Protein AF-A0A5C8D5L1-F1 (afdb_monomer)

Nearest PDB structures (foldseek):
  7kpv-assembly1_D  TM=4.294E-01  e=1.523E-01  Saccharomyces cerevisiae S288C
  5u7v-assembly1_A  TM=6.172E-01  e=4.012E+00  Trifolium repens
  6gcn-assembly1_A  TM=3.047E-01  e=1.247E+00  Aquifex aeolicus VF5
  5ifw-assembly1_B-2  TM=3.115E-01  e=1.402E+00  Homo sapiens
  6gcn-assembly2_C  TM=3.019E-01  e=2.372E+00  Aquifex aeolicus VF5

Foldseek 3Di:
DDPPVDPLPLQAAEEEEAEPDPLVQLVVCLLQVPQPRYHYDYDDFPQAAAACVPVDPVSLVVSLVSNLVRVLVVLCVVLVVDCPSYQYEYEYEHANPHHPQVSVVVSVVSNVCSCVVDPSNVSHPYYYYWYVLLVLQLQLLLPDAPDVSVVCSVVSSVVSSVCSVVVPVSSQVCQLVSLVRVVVPDPDPDDDPTPVPCDDDDHHPVSVVVVCCCVPRVRVSND

Sequence (223 aa):
MNHNIQNLTKTKTTLICLSTGKYEKRYLEKILKNKNKINYHNTDSELNQLDYRHENKDMEIKAIKGICDTINGKLNDQLSFGNQNSDYLLVVITDCDKAPFSAFDNLKNAIKNIISNNGNFSDIKCYFIFSYRGFEDWMRFYYDNGNELIKNLKSIKNQVKKDINDENITIFNNHKKAVDNYYEMVKYSEPVSSYEEIEEIPYSDFPYFFEFLDNDYNTDILN

Solvent-accessible surface area (backbone atoms only — not comparable to full-atom values): 12872 Å² total; per-residue (Å²): 135,87,79,75,74,67,85,76,72,72,81,41,35,32,36,40,40,39,37,67,44,75,60,63,51,51,47,53,45,62,69,40,68,77,25,98,56,45,49,76,43,78,45,94,36,88,53,57,64,41,40,57,88,38,81,45,72,70,49,40,53,51,37,47,48,50,30,46,52,49,51,53,50,52,49,48,66,66,51,69,74,55,85,82,58,48,46,30,35,40,38,39,39,41,52,41,75,53,35,61,57,68,57,54,53,51,39,54,52,52,50,49,48,54,47,74,72,34,80,88,37,69,55,50,77,48,74,47,80,45,40,51,52,27,52,63,40,50,59,46,32,68,81,39,74,71,77,62,46,72,76,44,48,71,60,50,55,53,50,50,55,48,37,58,73,69,62,41,61,68,57,69,73,38,44,41,60,20,46,52,50,44,56,76,72,38,91,62,93,62,82,73,95,47,72,81,73,63,82,68,84,62,56,51,68,61,62,60,51,50,50,50,40,32,73,78,56,65,47,55,70,73,106

pLDDT: mean 77.26, std 12.73, range [27.25, 91.25]

Organism: NCBI:txid29522

Mean predicted aligned error: 8.58 Å

Structure (mmCIF, N/CA/C/O backbone):
data_AF-A0A5C8D5L1-F1
#
_entry.id   AF-A0A5C8D5L1-F1
#
loop_
_atom_site.group_PDB
_atom_site.id
_atom_site.type_symbol
_atom_site.label_atom_id
_atom_site.label_alt_id
_atom_site.label_comp_id
_atom_site.label_asym_id
_atom_site.label_entity_id
_atom_site.label_seq_id
_atom_site.pdbx_PDB_ins_code
_atom_site.Cartn_x
_atom_site.Cartn_y
_atom_site.Cartn_z
_atom_site.occupancy
_atom_site.B_iso_or_equiv
_atom_site.auth_seq_id
_atom_site.auth_comp_id
_atom_site.auth_asym_id
_atom_site.auth_atom_id
_atom_site.pdbx_PDB_model_num
ATOM 1 N N . MET A 1 1 ? -33.318 -9.521 34.998 1.00 30.31 1 MET A N 1
ATOM 2 C CA . MET A 1 1 ? -33.217 -8.685 33.784 1.00 30.31 1 MET A CA 1
ATOM 3 C C . MET A 1 1 ? -32.170 -9.321 32.888 1.00 30.31 1 MET A C 1
ATOM 5 O O . MET A 1 1 ? -31.000 -9.298 33.239 1.00 30.31 1 MET A O 1
ATOM 9 N N . ASN A 1 2 ? -32.597 -9.979 31.808 1.00 27.25 2 ASN A N 1
ATOM 10 C CA . ASN A 1 2 ? -31.691 -10.554 30.813 1.00 27.25 2 ASN A CA 1
ATOM 11 C C . ASN A 1 2 ? -31.242 -9.437 29.874 1.00 27.25 2 ASN A C 1
ATOM 13 O O . ASN A 1 2 ? -31.978 -9.063 28.961 1.00 27.25 2 ASN A O 1
ATOM 17 N N . HIS A 1 3 ? -30.042 -8.908 30.090 1.00 27.61 3 HIS A N 1
ATOM 18 C CA . HIS A 1 3 ? -29.349 -8.175 29.043 1.00 27.61 3 HIS A CA 1
ATOM 19 C C . HIS A 1 3 ? -28.735 -9.201 28.092 1.00 27.61 3 HIS A C 1
ATOM 21 O O . HIS A 1 3 ? -27.585 -9.599 28.246 1.00 27.61 3 HIS A O 1
ATOM 27 N N . ASN A 1 4 ? -29.525 -9.640 27.108 1.00 30.05 4 ASN A N 1
ATOM 28 C CA . ASN A 1 4 ? -28.958 -10.105 25.848 1.00 30.05 4 ASN A CA 1
ATOM 29 C C . ASN A 1 4 ? -28.260 -8.887 25.239 1.00 30.05 4 ASN A C 1
ATOM 31 O O . ASN A 1 4 ? -28.897 -8.064 24.582 1.00 30.05 4 ASN A O 1
ATOM 35 N N . ILE A 1 5 ? -26.970 -8.734 25.543 1.00 35.41 5 ILE A N 1
ATOM 36 C CA . ILE A 1 5 ? -26.089 -7.841 24.801 1.00 35.41 5 ILE A CA 1
ATOM 37 C C . ILE A 1 5 ? -26.141 -8.375 23.378 1.00 35.41 5 ILE A C 1
ATOM 39 O O . ILE A 1 5 ? -25.676 -9.477 23.092 1.00 35.41 5 ILE A O 1
ATOM 43 N N . GLN A 1 6 ? -26.847 -7.629 22.533 1.00 34.38 6 GLN A N 1
ATOM 44 C CA . GLN A 1 6 ? -26.944 -7.879 21.111 1.00 34.38 6 GLN A CA 1
ATOM 45 C C . GLN A 1 6 ? -25.542 -8.187 20.593 1.00 34.38 6 GLN A C 1
ATOM 47 O O . GLN A 1 6 ? -24.604 -7.438 20.866 1.00 34.38 6 GLN A O 1
ATOM 52 N N . ASN A 1 7 ? -25.420 -9.276 19.834 1.00 37.62 7 ASN A N 1
ATOM 53 C CA . ASN A 1 7 ? -24.402 -9.376 18.803 1.00 37.62 7 ASN A CA 1
ATOM 54 C C . ASN A 1 7 ? -24.469 -8.071 18.000 1.00 37.62 7 ASN A C 1
ATOM 56 O O . ASN A 1 7 ? -25.321 -7.926 17.125 1.00 37.62 7 ASN A O 1
ATOM 60 N N . LEU A 1 8 ? -23.621 -7.100 18.342 1.00 41.84 8 LEU A N 1
ATOM 61 C CA . LEU A 1 8 ? -23.323 -5.958 17.497 1.00 41.84 8 LEU A CA 1
ATOM 62 C C . LEU A 1 8 ? -22.579 -6.549 16.306 1.00 41.84 8 LEU A C 1
ATOM 64 O O . LEU A 1 8 ? -21.358 -6.669 16.299 1.00 41.84 8 LEU A O 1
ATOM 68 N N . THR A 1 9 ? -23.352 -7.022 15.333 1.00 45.28 9 THR A N 1
ATOM 69 C CA . THR A 1 9 ? -22.889 -7.312 13.984 1.00 45.28 9 THR A CA 1
ATOM 70 C C . THR A 1 9 ? -22.071 -6.109 13.537 1.00 45.28 9 THR A C 1
ATOM 72 O O . THR A 1 9 ? -22.618 -5.015 13.403 1.00 45.28 9 THR A O 1
ATOM 75 N N . LYS A 1 10 ? -20.757 -6.273 13.389 1.00 52.56 10 LYS A N 1
ATOM 76 C CA . LYS A 1 10 ? -19.886 -5.222 12.864 1.00 52.56 10 LYS A CA 1
ATOM 77 C C . LYS A 1 10 ? -20.355 -4.892 11.449 1.00 52.56 10 LYS A C 1
ATOM 79 O O . LYS A 1 10 ? -20.443 -5.787 10.617 1.00 52.56 10 LYS A O 1
ATOM 84 N N . THR A 1 11 ? -20.731 -3.640 11.193 1.00 61.75 11 THR A N 1
ATOM 85 C CA . THR A 1 11 ? -21.344 -3.237 9.910 1.00 61.75 11 THR A CA 1
ATOM 86 C C . THR A 1 11 ? -20.454 -2.346 9.046 1.00 61.75 11 THR A C 1
ATOM 88 O O . THR A 1 11 ? -20.858 -2.008 7.937 1.00 61.75 11 THR A O 1
ATOM 91 N N . LYS A 1 12 ? -19.281 -1.914 9.526 1.00 77.06 12 LYS A N 1
ATOM 92 C CA . LYS A 1 12 ? -18.391 -1.011 8.779 1.00 77.06 12 LYS A CA 1
ATOM 93 C C . LYS A 1 12 ? -16.930 -1.452 8.886 1.00 77.06 12 LYS A C 1
ATOM 95 O O . LYS A 1 12 ? -16.498 -1.901 9.943 1.00 77.06 12 LYS A O 1
ATOM 100 N N . THR A 1 13 ? -16.187 -1.278 7.798 1.00 82.62 13 THR A N 1
ATOM 101 C CA . THR A 1 13 ? -14.731 -1.459 7.752 1.00 82.62 13 THR A CA 1
ATOM 102 C C . THR A 1 13 ? -14.100 -0.107 7.478 1.00 82.62 13 THR A C 1
ATOM 104 O O . THR A 1 13 ? -14.512 0.588 6.549 1.00 82.62 13 THR A O 1
ATOM 107 N N . THR A 1 14 ? -13.111 0.282 8.277 1.00 86.25 14 THR A N 1
ATOM 108 C CA . THR A 1 14 ? -12.369 1.531 8.106 1.00 86.25 14 THR A CA 1
ATOM 109 C C . THR A 1 14 ? -10.936 1.203 7.740 1.00 86.25 14 THR A C 1
ATOM 111 O O . THR A 1 14 ? -10.245 0.509 8.482 1.00 86.25 14 THR A O 1
ATOM 114 N N . LEU A 1 15 ? -10.478 1.713 6.602 1.00 88.12 15 LEU A N 1
ATOM 115 C CA . LEU A 1 15 ? -9.085 1.610 6.205 1.00 88.12 15 LEU A CA 1
ATOM 116 C C . LEU A 1 15 ? -8.345 2.875 6.623 1.00 88.12 15 LEU A C 1
ATOM 118 O O . LEU A 1 15 ? -8.654 3.959 6.136 1.00 88.12 15 LEU A O 1
ATOM 122 N N . ILE A 1 16 ? -7.367 2.724 7.507 1.00 88.44 16 ILE A N 1
ATOM 123 C CA . ILE A 1 16 ? -6.438 3.771 7.914 1.00 88.44 16 ILE A CA 1
ATOM 124 C C . ILE A 1 16 ? -5.233 3.704 6.981 1.00 88.44 16 ILE A C 1
ATOM 126 O O . ILE A 1 16 ? -4.479 2.734 7.012 1.00 88.44 16 ILE A O 1
ATOM 130 N N . CYS A 1 17 ? -5.030 4.740 6.171 1.00 88.50 17 CYS A N 1
ATOM 131 C CA . CYS A 1 17 ? -3.826 4.877 5.355 1.00 88.50 17 CYS A CA 1
ATOM 132 C C . CYS A 1 17 ? -2.845 5.861 6.009 1.00 88.50 17 CYS A C 1
ATOM 134 O O . CYS A 1 17 ? -3.190 7.021 6.267 1.00 88.50 17 CYS A O 1
ATOM 136 N N . LEU A 1 18 ? -1.615 5.402 6.244 1.00 89.06 18 LEU A N 1
ATOM 137 C CA . LEU A 1 18 ? -0.463 6.193 6.675 1.00 89.06 18 LEU A CA 1
ATOM 138 C C . LEU A 1 18 ? 0.584 6.172 5.564 1.00 89.06 18 LEU A C 1
ATOM 140 O O . LEU A 1 18 ? 1.117 5.123 5.215 1.00 89.06 18 LEU A O 1
ATOM 144 N N . SER A 1 19 ? 0.868 7.328 4.974 1.00 83.62 19 SER A N 1
ATOM 145 C CA . SER A 1 19 ? 1.815 7.429 3.866 1.00 83.62 19 SER A CA 1
ATOM 146 C C . SER A 1 19 ? 2.448 8.812 3.787 1.00 83.62 19 SER A C 1
ATOM 148 O O . SER A 1 19 ? 1.778 9.810 4.052 1.00 83.62 19 SER A O 1
ATOM 150 N N . THR A 1 20 ? 3.710 8.880 3.352 1.00 73.69 20 THR A N 1
ATOM 151 C CA . THR A 1 20 ? 4.342 10.139 2.906 1.00 73.69 20 THR A CA 1
ATOM 152 C C . THR A 1 20 ? 4.144 10.433 1.418 1.00 73.69 20 THR A C 1
ATOM 154 O O . THR A 1 20 ? 4.571 11.477 0.919 1.00 73.69 20 THR A O 1
ATOM 157 N N . GLY A 1 21 ? 3.490 9.525 0.700 1.00 77.19 21 GLY A N 1
ATOM 158 C CA . GLY A 1 21 ? 3.485 9.445 -0.750 1.00 77.19 21 GLY A CA 1
ATOM 159 C C . GLY A 1 21 ? 2.224 10.073 -1.287 1.00 77.19 21 GLY A C 1
ATOM 160 O O . GLY A 1 21 ? 1.122 9.560 -1.098 1.00 77.19 21 GLY A O 1
ATOM 161 N N . LYS A 1 22 ? 2.355 11.229 -1.943 1.00 78.50 22 LYS A N 1
ATOM 162 C CA . LYS A 1 22 ? 1.187 11.963 -2.452 1.00 78.50 22 LYS A CA 1
ATOM 163 C C . LYS A 1 22 ? 0.452 11.189 -3.548 1.00 78.50 22 LYS A C 1
ATOM 165 O O . LYS A 1 22 ? -0.762 11.329 -3.662 1.00 78.50 22 LYS A O 1
ATOM 170 N N . TYR A 1 23 ? 1.169 10.400 -4.346 1.00 80.19 23 TYR A N 1
ATOM 171 C CA . TYR A 1 23 ? 0.612 9.695 -5.500 1.00 80.19 23 TYR A CA 1
ATOM 172 C C . TYR A 1 23 ? -0.063 8.391 -5.081 1.00 80.19 23 TYR A C 1
ATOM 174 O O . TYR A 1 23 ? -1.216 8.161 -5.425 1.00 80.19 23 TYR A O 1
ATOM 182 N N . GLU A 1 24 ? 0.624 7.595 -4.271 1.00 83.12 24 GLU A N 1
ATOM 183 C CA . GLU A 1 24 ? 0.186 6.311 -3.724 1.00 83.12 24 GLU A CA 1
ATOM 184 C C . GLU A 1 24 ? -1.112 6.490 -2.930 1.00 83.12 24 GLU A C 1
ATOM 186 O O . GLU A 1 24 ? -2.096 5.778 -3.129 1.00 83.12 24 GLU A O 1
ATOM 191 N N . LYS A 1 25 ? -1.138 7.533 -2.094 1.00 81.88 25 LYS A N 1
ATOM 192 C CA . LYS A 1 25 ? -2.292 7.947 -1.295 1.00 81.88 25 LYS A CA 1
ATOM 193 C C . LYS A 1 25 ? -3.492 8.338 -2.159 1.00 81.88 25 LYS A C 1
ATOM 195 O O . LYS A 1 25 ? -4.606 7.911 -1.869 1.00 81.88 25 LYS A O 1
ATOM 200 N N . ARG A 1 26 ? -3.280 9.153 -3.201 1.00 83.31 26 ARG A N 1
ATOM 201 C CA . ARG A 1 26 ? -4.339 9.573 -4.141 1.00 83.31 26 ARG A CA 1
ATOM 202 C C . ARG A 1 26 ? -4.886 8.395 -4.930 1.00 83.31 26 ARG A C 1
ATOM 204 O O . ARG A 1 26 ? -6.095 8.283 -5.103 1.00 83.31 26 ARG A O 1
ATOM 211 N N . TYR A 1 27 ? -3.994 7.526 -5.383 1.00 85.50 27 TYR A N 1
ATOM 212 C CA . TYR A 1 27 ? -4.349 6.322 -6.108 1.00 85.50 27 TYR A CA 1
ATOM 213 C C . TYR A 1 27 ? -5.230 5.392 -5.252 1.00 85.50 27 TYR A C 1
ATOM 215 O O . TYR A 1 27 ? -6.335 5.053 -5.680 1.00 85.50 27 TYR A O 1
ATOM 223 N N . LEU A 1 28 ? -4.800 5.048 -4.027 1.00 86.62 28 LEU A N 1
ATOM 224 C CA . LEU A 1 28 ? -5.594 4.204 -3.125 1.00 86.62 28 LEU A CA 1
ATOM 225 C C . LEU A 1 28 ? -6.926 4.856 -2.772 1.00 86.62 28 LEU A C 1
ATOM 227 O O . LEU A 1 28 ? -7.959 4.191 -2.810 1.00 86.62 28 LEU A O 1
ATOM 231 N N . GLU A 1 29 ? -6.918 6.161 -2.484 1.00 85.19 29 GLU A N 1
ATOM 232 C CA . GLU A 1 29 ? -8.151 6.897 -2.225 1.00 85.19 29 GLU A CA 1
ATOM 233 C C . GLU A 1 29 ? -9.124 6.744 -3.394 1.00 85.19 29 GLU A C 1
ATOM 235 O O . GLU A 1 29 ? -10.283 6.428 -3.174 1.00 85.19 29 GLU A O 1
ATOM 240 N N . LYS A 1 30 ? -8.684 6.915 -4.643 1.00 83.12 30 LYS A N 1
ATOM 241 C CA . LYS A 1 30 ? -9.582 6.845 -5.804 1.00 83.12 30 LYS A CA 1
ATOM 242 C C . LYS A 1 30 ? -10.172 5.460 -6.043 1.00 83.12 30 LYS A C 1
ATOM 244 O O . LYS A 1 30 ? -11.361 5.368 -6.345 1.00 83.12 30 LYS A O 1
ATOM 249 N N . ILE A 1 31 ? -9.375 4.409 -5.880 1.00 84.56 31 ILE A N 1
ATOM 250 C CA . ILE A 1 31 ? -9.839 3.024 -6.039 1.00 84.56 31 ILE A CA 1
ATOM 251 C C . ILE A 1 31 ? -10.853 2.658 -4.954 1.00 84.56 31 ILE A C 1
ATOM 253 O O . ILE A 1 31 ? -11.860 2.016 -5.247 1.00 84.56 31 ILE A O 1
ATOM 257 N N . LEU A 1 32 ? -10.619 3.105 -3.716 1.00 83.50 32 LEU A N 1
ATOM 258 C CA . LEU A 1 32 ? -11.411 2.702 -2.553 1.00 83.50 32 LEU A CA 1
ATOM 259 C C . LEU A 1 32 ? -12.616 3.614 -2.279 1.00 83.50 32 LEU A C 1
ATOM 261 O O . LEU A 1 32 ? -13.658 3.134 -1.845 1.00 83.50 32 LEU A O 1
ATOM 265 N N . LYS A 1 33 ? -12.529 4.919 -2.563 1.00 70.62 33 LYS A N 1
ATOM 266 C CA . LYS A 1 33 ? -13.560 5.928 -2.228 1.00 70.62 33 LYS A CA 1
ATOM 267 C C . LYS A 1 33 ? -14.898 5.710 -2.930 1.00 70.62 33 LYS A C 1
ATOM 269 O O . LYS A 1 33 ? -15.922 6.154 -2.424 1.00 70.62 33 LYS A O 1
ATOM 274 N N . ASN A 1 34 ? -14.901 5.008 -4.061 1.00 60.69 34 ASN A N 1
ATOM 275 C CA . ASN A 1 34 ? -16.124 4.662 -4.788 1.00 60.69 34 ASN A CA 1
ATOM 276 C C . ASN A 1 34 ? -16.700 3.294 -4.383 1.00 60.69 34 ASN A C 1
ATOM 278 O O . ASN A 1 34 ? -17.700 2.857 -4.953 1.00 60.69 34 ASN A O 1
ATOM 282 N N . LYS A 1 35 ? -16.089 2.599 -3.413 1.00 70.00 35 LYS A N 1
ATOM 283 C CA . LYS A 1 35 ? -16.558 1.302 -2.923 1.00 70.00 35 LYS A CA 1
ATOM 284 C C . LYS A 1 35 ? -17.306 1.505 -1.609 1.00 70.00 35 LYS A C 1
ATOM 286 O O . LYS A 1 35 ? -16.711 1.741 -0.564 1.00 70.00 35 LYS A O 1
ATOM 291 N N . ASN A 1 36 ? -18.632 1.366 -1.652 1.00 61.47 36 ASN A N 1
ATOM 292 C CA . ASN A 1 36 ? -19.558 1.660 -0.543 1.00 61.47 36 ASN A CA 1
ATOM 293 C C . ASN A 1 36 ? -19.329 0.861 0.762 1.00 61.47 36 ASN A C 1
ATOM 295 O O . ASN A 1 36 ? -20.068 1.053 1.726 1.00 61.47 36 ASN A O 1
ATOM 299 N N . LYS A 1 37 ? -18.358 -0.057 0.798 1.00 75.44 37 LYS A N 1
ATOM 300 C CA . LYS A 1 37 ? -18.144 -1.015 1.891 1.00 75.44 37 LYS A CA 1
ATOM 301 C C . LYS A 1 37 ? -16.924 -0.697 2.763 1.00 75.44 37 LYS A C 1
ATOM 303 O O . LYS A 1 37 ? -16.850 -1.207 3.877 1.00 75.44 37 LYS A O 1
ATOM 308 N N . ILE A 1 38 ? -16.016 0.176 2.310 1.00 78.69 38 ILE A N 1
ATOM 309 C CA . ILE A 1 38 ? -14.832 0.583 3.080 1.00 78.69 38 ILE A CA 1
ATOM 310 C C . ILE A 1 38 ? -14.829 2.096 3.272 1.00 78.69 38 ILE A C 1
ATOM 312 O O . ILE A 1 38 ? -14.803 2.870 2.319 1.00 78.69 38 ILE A O 1
ATOM 316 N N . ASN A 1 39 ? -14.804 2.526 4.531 1.00 80.25 39 ASN A N 1
ATOM 317 C CA . ASN A 1 39 ? -14.548 3.911 4.885 1.00 80.25 39 ASN A CA 1
ATOM 318 C C . ASN A 1 39 ? -13.041 4.180 4.802 1.00 80.25 39 ASN A C 1
ATOM 320 O O . ASN A 1 39 ? -12.275 3.734 5.656 1.00 80.25 39 ASN A O 1
ATOM 324 N N . TYR A 1 40 ? -12.601 4.886 3.765 1.00 77.25 40 TYR A N 1
ATOM 325 C CA . TYR A 1 40 ? -11.194 5.237 3.598 1.00 77.25 40 TYR A CA 1
ATOM 326 C C . TYR A 1 40 ? -10.852 6.466 4.443 1.00 77.25 40 TYR A C 1
ATOM 328 O O . TYR A 1 40 ? -11.252 7.589 4.126 1.00 77.25 40 TYR A O 1
ATOM 336 N N . HIS A 1 41 ? -10.104 6.255 5.522 1.00 77.19 41 HIS A N 1
ATOM 337 C CA . HIS A 1 41 ? -9.608 7.314 6.379 1.00 77.19 41 HIS A CA 1
ATOM 338 C C . HIS A 1 41 ? -8.132 7.574 6.100 1.00 77.19 41 HIS A C 1
ATOM 340 O O . HIS A 1 41 ? -7.247 6.748 6.327 1.00 77.19 41 HIS A O 1
ATOM 346 N N . ASN A 1 42 ? -7.880 8.773 5.599 1.00 70.00 42 ASN A N 1
ATOM 347 C CA . ASN A 1 42 ? -6.571 9.165 5.146 1.00 70.00 42 ASN A CA 1
ATOM 348 C C . ASN A 1 42 ? -5.918 10.103 6.151 1.00 70.00 42 ASN A C 1
ATOM 350 O O . ASN A 1 42 ? -6.377 11.231 6.338 1.00 70.00 42 ASN A O 1
ATOM 354 N N . THR A 1 43 ? -4.831 9.656 6.763 1.00 65.31 43 THR A N 1
ATOM 355 C CA . THR A 1 43 ? -4.103 10.460 7.739 1.00 65.31 43 THR A CA 1
ATOM 356 C C . THR A 1 43 ? -2.852 11.025 7.110 1.00 65.31 43 THR A C 1
ATOM 358 O O . THR A 1 43 ? -1.970 10.282 6.688 1.00 65.31 43 THR A O 1
ATOM 361 N N . ASP A 1 44 ? -2.747 12.352 7.082 1.00 62.66 44 ASP A N 1
ATOM 362 C CA . ASP A 1 44 ? -1.466 12.988 6.798 1.00 62.66 44 ASP A CA 1
ATOM 363 C C . ASP A 1 44 ? -0.464 12.574 7.885 1.00 62.66 44 ASP A C 1
ATOM 365 O O . ASP A 1 44 ? -0.648 12.836 9.083 1.00 62.66 44 ASP A O 1
ATOM 369 N N . SER A 1 45 ? 0.581 11.869 7.455 1.00 62.66 45 SER A N 1
ATOM 370 C CA . SER A 1 45 ? 1.659 11.383 8.307 1.00 62.66 45 SER A CA 1
ATOM 371 C C . SER A 1 45 ? 3.000 11.636 7.632 1.00 62.66 45 SER A C 1
ATOM 373 O O . SER A 1 45 ? 3.277 11.081 6.570 1.00 62.66 45 SER A O 1
ATOM 375 N N . GLU A 1 46 ? 3.852 12.434 8.268 1.00 66.00 46 GLU A N 1
ATOM 376 C CA . GLU A 1 46 ? 5.269 12.525 7.920 1.00 66.00 46 GLU A CA 1
ATOM 377 C C . GLU A 1 46 ? 5.992 11.307 8.516 1.00 66.00 46 GLU A C 1
ATOM 379 O O . GLU A 1 46 ? 6.500 11.334 9.635 1.00 66.00 46 GLU A O 1
ATOM 384 N N . LEU A 1 47 ? 5.954 10.180 7.803 1.00 73.88 47 LEU A N 1
ATOM 385 C CA . LEU A 1 47 ? 6.786 9.017 8.117 1.00 73.88 47 LEU A CA 1
ATOM 386 C C . LEU A 1 47 ? 8.229 9.300 7.681 1.00 73.88 47 LEU A C 1
ATOM 388 O O . LEU A 1 47 ? 8.466 9.825 6.594 1.00 73.88 47 LEU A O 1
ATOM 392 N N . ASN A 1 48 ? 9.211 8.925 8.498 1.00 64.69 48 ASN A N 1
ATOM 393 C CA . ASN A 1 48 ? 10.603 9.013 8.059 1.00 64.69 48 ASN A CA 1
ATOM 394 C C . ASN A 1 48 ? 10.839 8.107 6.842 1.00 64.69 48 ASN A C 1
ATOM 396 O O . ASN A 1 48 ? 10.255 7.031 6.734 1.00 64.69 48 ASN A O 1
ATOM 400 N N . GLN A 1 49 ? 11.722 8.537 5.942 1.00 69.31 49 GLN A N 1
ATOM 401 C CA . GLN A 1 49 ? 12.17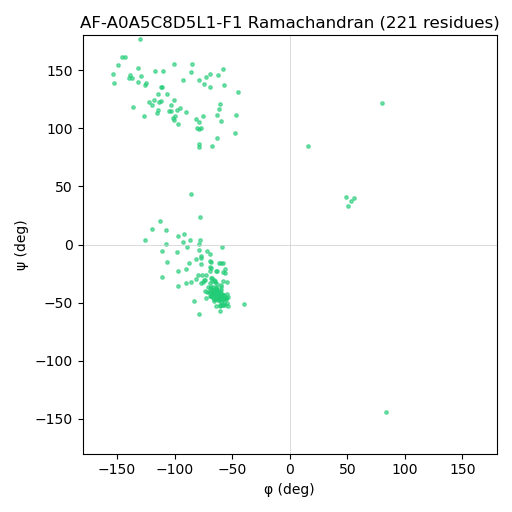2 7.706 4.828 1.00 69.31 49 GLN A CA 1
ATOM 402 C C . GLN A 1 49 ? 13.222 6.697 5.309 1.00 69.31 49 GLN A C 1
ATOM 404 O O . GLN A 1 49 ? 14.106 7.030 6.110 1.00 69.31 49 GLN A O 1
ATOM 409 N N . LEU A 1 50 ? 13.158 5.480 4.778 1.00 66.00 50 LEU A N 1
ATOM 410 C CA . LEU A 1 50 ? 14.231 4.498 4.873 1.00 66.00 50 LEU A CA 1
ATOM 411 C C . LEU A 1 50 ? 15.050 4.571 3.585 1.00 66.00 50 LEU A C 1
ATOM 413 O O . LEU A 1 50 ? 14.631 4.089 2.540 1.00 66.00 50 LEU A O 1
ATOM 417 N N . ASP A 1 51 ? 16.226 5.186 3.627 1.00 65.75 51 ASP A N 1
ATOM 418 C CA . ASP A 1 51 ? 17.085 5.260 2.452 1.00 65.75 51 ASP A CA 1
ATOM 419 C C . ASP A 1 51 ? 18.528 4.841 2.729 1.00 65.75 51 ASP A C 1
ATOM 421 O O . ASP A 1 51 ? 18.914 4.518 3.851 1.00 65.75 51 ASP A O 1
ATOM 425 N N . TYR A 1 52 ? 19.326 4.835 1.662 1.00 51.44 52 TYR A N 1
ATOM 426 C CA . TYR A 1 52 ? 20.730 4.443 1.689 1.00 51.44 52 TYR A CA 1
ATOM 427 C C . TYR A 1 52 ? 21.581 5.270 2.653 1.00 51.44 52 TYR A C 1
ATOM 429 O O . TYR A 1 52 ? 22.671 4.826 2.968 1.00 51.44 52 TYR A O 1
ATOM 437 N N . ARG A 1 53 ? 21.132 6.438 3.145 1.00 53.47 53 ARG A N 1
ATOM 438 C CA . ARG A 1 53 ? 21.894 7.219 4.136 1.00 53.47 53 ARG A CA 1
ATOM 439 C C . ARG A 1 53 ? 21.933 6.528 5.500 1.00 53.47 53 ARG A C 1
ATOM 441 O O . ARG A 1 53 ? 22.704 6.941 6.360 1.00 53.47 53 ARG A O 1
ATOM 448 N N . HIS A 1 54 ? 21.167 5.452 5.680 1.00 63.69 54 HIS A N 1
ATOM 449 C CA . HIS A 1 54 ? 21.227 4.557 6.832 1.00 63.69 54 HIS A CA 1
ATOM 450 C C . HIS A 1 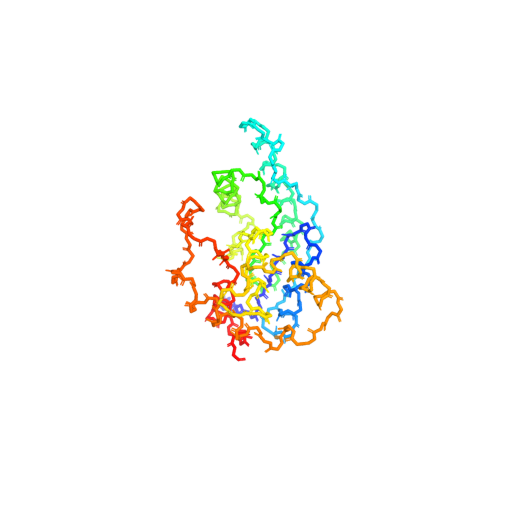54 ? 22.295 3.463 6.655 1.00 63.69 54 HIS A C 1
ATOM 452 O O . HIS A 1 54 ? 22.051 2.300 6.957 1.00 63.69 54 HIS A O 1
ATOM 458 N N . GLU A 1 55 ? 23.485 3.825 6.156 1.00 57.75 55 GLU A N 1
ATOM 459 C CA . GLU A 1 55 ? 24.585 2.895 5.813 1.00 57.75 55 GLU A CA 1
ATOM 460 C C . GLU A 1 55 ? 25.092 2.068 7.012 1.00 57.75 55 GLU A C 1
ATOM 462 O O . GLU A 1 55 ? 25.778 1.061 6.835 1.00 57.75 55 GLU A O 1
ATOM 467 N N . ASN A 1 56 ? 24.750 2.476 8.240 1.00 71.00 56 ASN A N 1
ATOM 468 C CA . ASN A 1 56 ? 25.002 1.722 9.462 1.00 71.00 56 ASN A CA 1
ATOM 469 C C . ASN A 1 56 ? 23.681 1.325 10.153 1.00 71.00 56 ASN A C 1
ATOM 471 O O . ASN A 1 56 ? 22.686 2.055 10.143 1.00 71.00 56 ASN A O 1
ATOM 475 N N . LYS A 1 57 ? 23.725 0.178 10.837 1.00 77.62 57 LYS A N 1
ATOM 476 C CA . LYS A 1 57 ? 22.600 -0.432 11.558 1.00 77.62 57 LYS A CA 1
ATOM 477 C C . LYS A 1 57 ? 21.935 0.495 12.591 1.00 77.62 57 LYS A C 1
ATOM 479 O O . LYS A 1 57 ? 20.733 0.403 12.809 1.00 77.62 57 LYS A O 1
ATOM 484 N N . ASP A 1 58 ? 22.677 1.401 13.225 1.00 80.25 58 ASP A N 1
ATOM 485 C CA . ASP A 1 58 ? 22.125 2.330 14.221 1.00 80.25 58 ASP A CA 1
ATOM 486 C C . ASP A 1 58 ? 21.227 3.396 13.587 1.00 80.25 58 ASP A C 1
ATOM 488 O O . ASP A 1 58 ? 20.231 3.806 14.189 1.00 80.25 58 ASP A O 1
ATOM 492 N N . MET A 1 59 ? 21.571 3.872 12.387 1.00 79.44 59 MET A N 1
ATOM 493 C CA . MET A 1 59 ? 20.742 4.831 11.651 1.00 79.44 59 MET A CA 1
ATOM 494 C C . MET A 1 59 ? 19.455 4.173 11.157 1.00 79.44 59 MET A C 1
ATOM 496 O O . MET A 1 59 ? 18.382 4.750 11.330 1.00 79.44 59 MET A O 1
ATOM 500 N N . GLU A 1 60 ? 19.548 2.935 10.665 1.00 83.56 60 GLU A N 1
ATOM 501 C CA . GLU A 1 60 ? 18.387 2.112 10.312 1.00 83.56 60 GLU A CA 1
ATOM 502 C C . GLU A 1 60 ? 17.445 1.952 11.515 1.00 83.56 60 GLU A C 1
ATOM 504 O O . GLU A 1 60 ? 16.263 2.289 11.429 1.00 83.56 60 GLU A O 1
ATOM 509 N N . ILE A 1 61 ? 17.977 1.536 12.672 1.00 84.75 61 ILE A N 1
ATOM 510 C CA . ILE A 1 61 ? 17.202 1.380 13.912 1.00 84.75 61 ILE A CA 1
ATOM 511 C C . ILE A 1 61 ? 16.512 2.693 14.300 1.00 84.75 61 ILE A C 1
ATOM 513 O O . ILE A 1 61 ? 15.338 2.687 14.674 1.00 84.75 61 ILE A O 1
ATOM 517 N N . LYS A 1 62 ? 17.209 3.833 14.208 1.00 85.88 62 LYS A N 1
ATOM 518 C CA . LYS A 1 62 ? 16.627 5.152 14.512 1.00 85.88 62 LYS A CA 1
ATOM 519 C C . LYS A 1 62 ? 15.516 5.530 13.536 1.00 85.88 62 LYS A C 1
ATOM 521 O O . LYS A 1 62 ? 14.489 6.048 13.974 1.00 85.88 62 LYS A O 1
ATOM 526 N N . ALA A 1 63 ? 15.704 5.276 12.245 1.00 85.31 63 ALA A N 1
ATOM 527 C CA . ALA A 1 63 ? 14.711 5.576 11.224 1.00 85.31 63 ALA A CA 1
ATOM 528 C C . ALA A 1 63 ? 13.452 4.718 11.403 1.00 85.31 63 ALA A C 1
ATOM 530 O O . ALA A 1 63 ? 12.353 5.273 11.478 1.00 85.31 63 ALA A O 1
ATOM 531 N N . ILE A 1 64 ? 13.614 3.401 11.582 1.00 88.94 64 ILE A N 1
ATOM 532 C CA . ILE A 1 64 ? 12.518 2.465 11.880 1.00 88.94 64 ILE A CA 1
ATOM 533 C C . ILE A 1 64 ? 11.785 2.895 13.148 1.00 88.94 64 ILE A C 1
ATOM 535 O O . ILE A 1 64 ? 10.557 2.979 13.142 1.00 88.94 64 ILE A O 1
ATOM 539 N N . LYS A 1 65 ? 12.520 3.228 14.217 1.00 89.06 65 LYS A N 1
ATOM 540 C CA . LYS A 1 65 ? 11.922 3.721 15.460 1.00 89.06 65 LYS A CA 1
ATOM 541 C C . LYS A 1 65 ? 11.093 4.984 15.223 1.00 89.06 65 LYS A C 1
ATOM 543 O O . LYS A 1 65 ? 9.963 5.045 15.682 1.00 89.06 65 LYS A O 1
ATOM 548 N N . GLY A 1 66 ? 11.605 5.957 14.474 1.00 88.06 66 GLY A N 1
ATOM 549 C CA . GLY A 1 66 ? 10.853 7.177 14.178 1.00 88.06 66 GLY A CA 1
ATOM 550 C C . GLY A 1 66 ? 9.578 6.925 13.360 1.00 88.06 66 GLY A C 1
ATOM 551 O O . GLY A 1 66 ? 8.548 7.525 13.648 1.00 88.06 66 GLY A O 1
ATOM 552 N N . ILE A 1 67 ? 9.606 6.001 12.390 1.00 88.38 67 ILE A N 1
ATOM 553 C CA . ILE A 1 67 ? 8.396 5.569 11.661 1.00 88.38 67 ILE A CA 1
ATOM 554 C C . ILE A 1 67 ? 7.387 4.948 12.632 1.00 88.38 67 ILE A C 1
ATOM 556 O O . ILE A 1 67 ? 6.210 5.303 12.625 1.00 88.38 67 ILE A O 1
ATOM 560 N N . CYS A 1 68 ? 7.865 4.044 13.483 1.00 90.19 68 CYS A N 1
ATOM 561 C CA . CYS A 1 68 ? 7.076 3.353 14.493 1.00 90.19 68 CYS A CA 1
ATOM 562 C C . CYS A 1 68 ? 6.431 4.313 15.502 1.00 90.19 68 CYS A C 1
ATOM 564 O O . CYS A 1 68 ? 5.246 4.174 15.799 1.00 90.19 68 CYS A O 1
ATOM 566 N N . ASP A 1 69 ? 7.183 5.301 15.987 1.00 89.50 69 ASP A N 1
ATOM 567 C CA . ASP A 1 69 ? 6.699 6.323 16.915 1.00 89.50 69 ASP A CA 1
ATOM 568 C C . ASP A 1 69 ? 5.583 7.162 16.264 1.00 89.50 69 ASP A C 1
ATOM 570 O O . ASP A 1 69 ? 4.535 7.372 16.882 1.00 89.50 69 ASP A O 1
ATOM 574 N N . THR A 1 70 ? 5.741 7.560 14.993 1.00 88.88 70 THR A N 1
ATOM 575 C CA . THR A 1 70 ? 4.688 8.268 14.241 1.00 88.88 70 THR A CA 1
ATOM 576 C C . THR A 1 70 ? 3.442 7.403 14.052 1.00 88.88 70 THR A C 1
ATOM 578 O O . THR A 1 70 ? 2.333 7.885 14.288 1.00 88.88 70 THR A O 1
ATOM 581 N N . ILE A 1 71 ? 3.593 6.132 13.657 1.00 89.50 71 ILE A N 1
ATOM 582 C CA . ILE A 1 71 ? 2.461 5.200 13.500 1.00 89.50 71 ILE A CA 1
ATOM 583 C C . ILE A 1 71 ? 1.725 5.038 14.830 1.00 89.50 71 ILE A C 1
ATOM 585 O O . ILE A 1 71 ? 0.509 5.203 14.880 1.00 89.50 71 ILE A O 1
ATOM 589 N N . ASN A 1 72 ? 2.454 4.767 15.913 1.00 90.06 72 ASN A N 1
ATOM 590 C CA . ASN A 1 72 ? 1.875 4.590 17.239 1.00 90.06 72 ASN A CA 1
ATOM 591 C C . ASN A 1 72 ? 1.121 5.849 17.693 1.00 90.06 72 ASN A C 1
ATOM 593 O O . ASN A 1 72 ? 0.001 5.739 18.186 1.00 90.06 72 ASN A O 1
ATOM 597 N N . GLY A 1 73 ? 1.688 7.042 17.491 1.00 88.06 73 GLY A N 1
ATOM 598 C CA . GLY A 1 73 ? 1.006 8.307 17.780 1.00 88.06 73 GLY A CA 1
ATOM 599 C C . GLY A 1 73 ? -0.305 8.452 17.003 1.00 88.06 73 GLY A C 1
ATOM 600 O O . GLY A 1 73 ? -1.357 8.644 17.604 1.00 88.06 73 GLY A O 1
ATOM 601 N N . LYS A 1 74 ? -0.267 8.262 15.677 1.00 86.88 74 LYS A N 1
ATOM 602 C CA . LYS A 1 74 ? -1.451 8.393 14.809 1.00 86.88 74 LYS A CA 1
ATOM 603 C C . LYS A 1 74 ? -2.543 7.373 15.122 1.00 86.88 74 LYS A C 1
ATOM 605 O O . LYS A 1 74 ? -3.716 7.734 15.133 1.00 86.88 74 LYS A O 1
ATOM 610 N N . LEU A 1 75 ? -2.172 6.122 15.391 1.00 87.88 75 LEU A N 1
ATOM 611 C CA . LEU A 1 75 ? -3.128 5.082 15.769 1.00 87.88 75 LEU A CA 1
ATOM 612 C C . LEU A 1 75 ? -3.761 5.371 17.129 1.00 87.88 75 LEU A C 1
ATOM 614 O O . LEU A 1 75 ? -4.972 5.230 17.266 1.00 87.88 75 LEU A O 1
ATOM 618 N N . ASN A 1 76 ? -2.978 5.813 18.119 1.00 86.75 76 ASN A N 1
ATOM 619 C CA . ASN A 1 76 ? -3.535 6.229 19.406 1.00 86.75 76 ASN A CA 1
ATOM 620 C C . ASN A 1 76 ? -4.501 7.406 19.224 1.00 86.75 76 ASN A C 1
ATOM 622 O O . ASN A 1 76 ? -5.603 7.351 19.755 1.00 86.75 76 ASN A O 1
ATOM 626 N N . ASP A 1 77 ? -4.158 8.418 18.427 1.00 83.06 77 ASP A N 1
ATOM 627 C CA . ASP A 1 77 ? -5.061 9.543 18.151 1.00 83.06 77 ASP A CA 1
ATOM 628 C C . ASP A 1 77 ? -6.368 9.081 17.491 1.00 83.06 77 ASP A C 1
ATOM 630 O O . ASP A 1 77 ? -7.445 9.518 17.880 1.00 83.06 77 ASP A O 1
ATOM 634 N N . GLN A 1 78 ? -6.305 8.166 16.523 1.00 79.69 78 GLN A N 1
ATOM 635 C CA . GLN A 1 78 ? -7.493 7.689 15.807 1.00 79.69 78 GLN A CA 1
ATOM 636 C C . GLN A 1 78 ? -8.376 6.755 16.630 1.00 79.69 78 GLN A C 1
ATOM 638 O O . GLN A 1 78 ? -9.602 6.831 16.545 1.00 79.69 78 GLN A O 1
ATOM 643 N N . LEU A 1 79 ? -7.765 5.865 17.409 1.00 80.56 79 LEU A N 1
ATOM 644 C CA . LEU A 1 79 ? -8.473 4.824 18.153 1.00 80.56 79 LEU A CA 1
ATOM 645 C C . LEU A 1 79 ? -8.885 5.294 19.557 1.00 80.56 79 LEU A C 1
ATOM 647 O O . LEU A 1 79 ? -9.841 4.763 20.123 1.00 80.56 79 LEU A O 1
ATOM 651 N N . SER A 1 80 ? -8.240 6.333 20.104 1.00 72.69 80 SER A N 1
ATOM 652 C CA . SER A 1 80 ? -8.578 6.911 21.418 1.00 72.69 80 SER A CA 1
ATOM 653 C C . SER A 1 80 ? -9.984 7.511 21.493 1.00 72.69 80 SER A C 1
ATOM 655 O O . SER A 1 80 ? -10.553 7.573 22.582 1.00 72.69 80 SER A O 1
ATOM 657 N N . PHE A 1 81 ? -10.590 7.887 20.362 1.00 59.47 81 PHE A N 1
ATOM 658 C CA . PHE A 1 81 ? -11.969 8.389 20.327 1.00 59.47 81 PHE A CA 1
ATOM 659 C C . PHE A 1 81 ? -13.048 7.295 20.430 1.00 59.47 81 PHE A C 1
ATOM 661 O O . PHE A 1 81 ? -14.232 7.623 20.423 1.00 59.47 81 PHE A O 1
ATOM 668 N N . GLY A 1 82 ? -12.658 6.027 20.615 1.00 52.94 82 GLY A N 1
ATOM 669 C CA . GLY A 1 82 ? -13.542 4.948 21.053 1.00 52.94 82 GLY A CA 1
ATOM 670 C C . GLY A 1 82 ? -14.416 4.345 19.949 1.00 52.94 82 GLY A C 1
ATOM 671 O O . GLY A 1 82 ? -15.212 5.025 19.309 1.00 52.94 82 GLY A O 1
ATOM 672 N N . ASN A 1 83 ? -14.256 3.032 19.772 1.00 54.06 83 ASN A N 1
ATOM 673 C CA . ASN A 1 83 ? -15.128 2.060 19.105 1.00 54.06 83 ASN A CA 1
ATOM 674 C C . ASN A 1 83 ? -16.236 2.639 18.195 1.00 54.06 83 ASN A C 1
ATOM 676 O O . ASN A 1 83 ? -17.399 2.756 18.587 1.00 54.06 83 ASN A O 1
ATOM 680 N N . GLN A 1 84 ? -15.894 2.941 16.939 1.00 58.69 84 GLN A N 1
ATOM 681 C CA . GLN A 1 84 ? -16.865 3.392 15.932 1.00 58.69 84 GLN A CA 1
ATOM 682 C C . GLN A 1 84 ? -17.715 2.248 15.336 1.00 58.69 84 GLN A C 1
ATOM 684 O O . GLN A 1 84 ? -18.210 2.378 14.215 1.00 58.69 84 GLN A O 1
ATOM 689 N N . ASN A 1 85 ? -17.889 1.119 16.042 1.00 67.38 85 ASN A N 1
ATOM 690 C CA . ASN A 1 85 ? -18.489 -0.108 15.493 1.00 67.38 85 ASN A CA 1
ATOM 691 C C . ASN A 1 85 ? -17.863 -0.494 14.135 1.00 67.38 85 ASN A C 1
ATOM 693 O O . ASN A 1 85 ? -18.575 -0.862 13.193 1.00 67.38 85 ASN A O 1
ATOM 697 N N . SER A 1 86 ? -16.537 -0.360 14.025 1.00 75.88 86 SER A N 1
ATOM 698 C CA . SER A 1 86 ? -15.787 -0.610 12.797 1.00 75.88 86 SER A CA 1
ATOM 699 C C . SER A 1 86 ? -14.666 -1.607 13.043 1.00 75.88 86 SER A C 1
ATOM 701 O O . SER A 1 86 ? -13.942 -1.487 14.026 1.00 75.88 86 SER A O 1
ATOM 703 N N . ASP A 1 87 ? -14.487 -2.550 12.121 1.00 80.69 87 ASP A N 1
ATOM 704 C CA . ASP A 1 87 ? -13.189 -3.208 11.972 1.00 80.69 87 ASP A CA 1
ATOM 705 C C . ASP A 1 87 ? -12.207 -2.231 11.325 1.00 80.69 87 ASP A C 1
ATOM 707 O O . ASP A 1 87 ? -12.611 -1.425 10.476 1.00 80.69 87 ASP A O 1
ATOM 711 N N . TYR A 1 88 ? -10.937 -2.285 11.730 1.00 86.12 88 TYR A N 1
ATOM 712 C CA . TYR A 1 88 ? -9.893 -1.431 11.171 1.00 86.12 88 TYR A CA 1
ATOM 713 C C . TYR A 1 88 ? -8.890 -2.243 10.355 1.00 86.12 88 TYR A C 1
ATOM 715 O O . TYR A 1 88 ? -8.417 -3.301 10.776 1.00 86.12 88 TYR A O 1
ATOM 723 N N . LEU A 1 89 ? -8.547 -1.707 9.190 1.00 89.56 89 LEU A N 1
ATOM 724 C CA . LEU A 1 89 ? -7.435 -2.145 8.357 1.00 89.56 89 LEU A CA 1
ATOM 725 C C . LEU A 1 89 ? -6.371 -1.057 8.387 1.00 89.56 89 LEU A C 1
ATOM 727 O O . LEU A 1 89 ? -6.701 0.119 8.247 1.00 89.56 89 LEU A O 1
ATOM 731 N N . LEU A 1 90 ? -5.107 -1.432 8.543 1.00 90.88 90 LEU A N 1
ATOM 732 C CA . LEU A 1 90 ? -3.998 -0.486 8.474 1.00 90.88 90 LEU A CA 1
ATOM 733 C C . LEU A 1 90 ? -3.224 -0.670 7.169 1.00 90.88 90 LEU A C 1
ATOM 735 O O . LEU A 1 90 ? -2.779 -1.764 6.852 1.00 90.88 90 LEU A O 1
ATOM 739 N N . VAL A 1 91 ? -2.995 0.414 6.443 1.00 91.19 91 VAL A N 1
ATOM 740 C CA . VAL A 1 91 ? -2.057 0.459 5.323 1.00 91.19 91 VAL A CA 1
ATOM 741 C C . VAL A 1 91 ? -0.965 1.462 5.651 1.00 91.19 91 VAL A C 1
ATOM 743 O O . VAL A 1 91 ? -1.246 2.630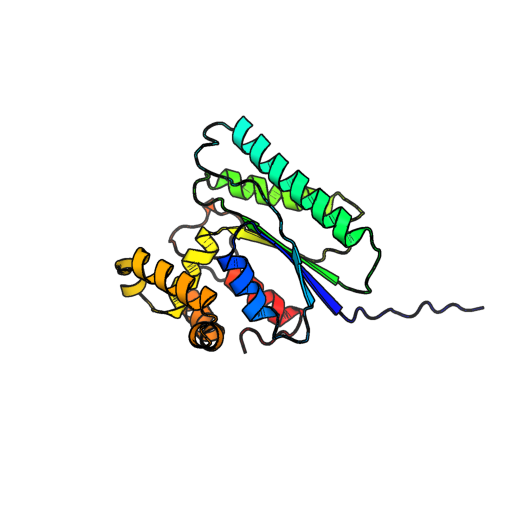 5.916 1.00 91.19 91 VAL A O 1
ATOM 746 N N . VAL A 1 92 ? 0.284 1.014 5.611 1.00 90.00 92 VAL A N 1
ATOM 747 C CA . VAL A 1 92 ? 1.469 1.863 5.729 1.00 90.00 92 VAL A CA 1
ATOM 748 C C . VAL A 1 92 ? 2.186 1.860 4.389 1.00 90.00 92 VAL A C 1
ATOM 750 O O . VAL A 1 92 ? 2.562 0.801 3.905 1.00 90.00 92 VAL A O 1
ATOM 753 N N . ILE A 1 93 ? 2.405 3.026 3.790 1.00 87.38 93 ILE A N 1
ATOM 754 C CA . ILE A 1 93 ? 3.169 3.156 2.544 1.00 87.38 93 ILE A CA 1
ATOM 755 C C . ILE A 1 93 ? 4.367 4.051 2.807 1.00 87.38 93 ILE A C 1
ATOM 757 O O . ILE A 1 93 ? 4.201 5.219 3.169 1.00 87.38 93 ILE A O 1
ATOM 761 N N . THR A 1 94 ? 5.565 3.521 2.607 1.00 85.94 94 THR A N 1
ATOM 762 C CA . THR A 1 94 ? 6.800 4.232 2.935 1.00 85.94 94 THR A CA 1
ATOM 763 C C . THR A 1 94 ? 7.816 4.183 1.799 1.00 85.94 94 THR A C 1
ATOM 765 O O . THR A 1 94 ? 7.851 3.240 1.008 1.00 85.94 94 THR A O 1
ATOM 768 N N . ASP A 1 95 ? 8.661 5.211 1.739 1.00 80.62 95 ASP A N 1
ATOM 769 C CA . ASP A 1 95 ? 9.843 5.226 0.881 1.00 80.62 95 ASP A CA 1
ATOM 770 C C . ASP A 1 95 ? 10.935 4.393 1.555 1.00 80.62 95 ASP A C 1
ATOM 772 O O . ASP A 1 95 ? 11.583 4.855 2.498 1.00 80.62 95 ASP A O 1
ATOM 776 N N . CYS A 1 96 ? 11.091 3.149 1.110 1.00 78.38 96 CYS A N 1
ATOM 777 C CA . CYS A 1 96 ? 12.170 2.254 1.526 1.00 78.38 96 CYS A CA 1
ATOM 778 C C . CYS A 1 96 ? 13.048 1.815 0.347 1.00 78.38 96 CYS A C 1
ATOM 780 O O . CYS A 1 96 ? 13.843 0.884 0.462 1.00 78.38 96 CYS A O 1
ATOM 782 N N . ASP A 1 97 ? 12.921 2.486 -0.799 1.00 72.44 97 ASP A N 1
ATOM 783 C CA . ASP A 1 97 ? 13.389 1.980 -2.094 1.00 72.44 97 ASP A CA 1
ATOM 784 C C . ASP A 1 97 ? 14.911 1.923 -2.212 1.00 72.44 97 ASP A C 1
ATOM 786 O O . ASP A 1 97 ? 15.455 1.238 -3.081 1.00 72.44 97 ASP A O 1
ATOM 790 N N . LYS A 1 98 ? 15.596 2.678 -1.353 1.00 74.94 98 LYS A N 1
ATOM 791 C CA . LYS A 1 98 ? 17.056 2.761 -1.304 1.00 74.94 98 LYS A CA 1
ATOM 792 C C . LYS A 1 98 ? 17.650 2.045 -0.091 1.00 74.94 98 LYS A C 1
ATOM 794 O O . LYS A 1 98 ? 18.863 2.098 0.085 1.00 74.94 98 LYS A O 1
ATOM 799 N N . ALA A 1 99 ? 16.822 1.441 0.758 1.00 75.06 99 ALA A N 1
ATOM 800 C CA . ALA A 1 99 ? 17.283 0.675 1.906 1.00 75.06 99 ALA A CA 1
ATOM 801 C C . ALA A 1 99 ? 17.619 -0.777 1.499 1.00 75.06 99 ALA A C 1
ATOM 803 O O . ALA A 1 99 ? 17.072 -1.282 0.514 1.00 75.06 99 ALA A O 1
ATOM 804 N N . PRO A 1 100 ? 18.501 -1.472 2.240 1.00 76.38 100 PRO A N 1
ATOM 805 C CA . PRO A 1 100 ? 18.685 -2.916 2.093 1.00 76.38 100 PRO A CA 1
ATOM 806 C C . PRO A 1 100 ? 17.373 -3.682 2.330 1.00 76.38 100 PRO A C 1
ATOM 808 O O . PRO A 1 100 ? 16.550 -3.248 3.135 1.00 76.38 100 PRO A O 1
ATOM 811 N N . PHE A 1 101 ? 17.194 -4.847 1.693 1.00 77.06 101 PHE A N 1
ATOM 812 C CA . PHE A 1 101 ? 15.986 -5.671 1.875 1.00 77.06 101 PHE A CA 1
ATOM 813 C C . PHE A 1 101 ? 15.714 -6.006 3.347 1.00 77.06 101 PHE A C 1
ATOM 815 O O . PHE A 1 101 ? 14.592 -5.837 3.824 1.00 77.06 101 PHE A O 1
ATOM 822 N N . SER A 1 102 ? 16.764 -6.346 4.096 1.00 79.12 102 SER A N 1
ATOM 823 C CA . SER A 1 102 ? 16.687 -6.627 5.530 1.00 79.12 102 SER A CA 1
ATOM 824 C C . SER A 1 102 ? 16.119 -5.467 6.360 1.00 79.12 102 SER A C 1
ATOM 826 O O . SER A 1 102 ? 15.425 -5.707 7.346 1.00 79.12 102 SER A O 1
ATOM 828 N N . ALA A 1 103 ? 16.336 -4.211 5.955 1.00 81.12 103 ALA A N 1
ATOM 829 C CA . ALA A 1 103 ? 15.779 -3.049 6.646 1.00 81.12 103 ALA A CA 1
ATOM 830 C C . ALA A 1 103 ? 14.255 -2.956 6.484 1.00 81.12 103 ALA A C 1
ATOM 832 O O . ALA A 1 103 ? 13.547 -2.526 7.399 1.00 81.12 103 ALA A O 1
ATOM 833 N N . PHE A 1 104 ? 13.730 -3.383 5.334 1.00 81.00 104 PHE A N 1
ATOM 834 C CA . PHE A 1 104 ? 12.290 -3.439 5.114 1.00 81.00 104 PHE A CA 1
ATOM 835 C C . PHE A 1 104 ? 11.637 -4.571 5.913 1.00 81.00 104 PHE A C 1
ATOM 837 O O . PHE A 1 104 ? 10.601 -4.349 6.544 1.00 81.00 104 PHE A O 1
ATOM 844 N N . ASP A 1 105 ? 12.274 -5.740 5.984 1.00 83.56 105 ASP A N 1
ATOM 845 C CA . ASP A 1 105 ? 11.811 -6.848 6.829 1.00 83.56 105 ASP A CA 1
ATOM 846 C C . ASP A 1 105 ? 11.846 -6.465 8.321 1.00 83.56 105 ASP A C 1
ATOM 848 O O . ASP A 1 105 ? 10.897 -6.726 9.068 1.00 83.56 105 ASP A O 1
ATOM 852 N N . ASN A 1 106 ? 12.887 -5.747 8.756 1.00 87.62 106 ASN A N 1
ATOM 853 C CA . ASN A 1 106 ? 12.970 -5.187 10.107 1.00 87.62 106 ASN A CA 1
ATOM 854 C C . ASN A 1 106 ? 11.834 -4.193 10.386 1.00 87.62 106 ASN A C 1
ATOM 856 O O . ASN A 1 106 ? 11.230 -4.246 11.461 1.00 87.62 106 ASN A O 1
ATOM 860 N N . LEU A 1 107 ? 11.494 -3.326 9.425 1.00 87.56 107 LEU A N 1
ATOM 861 C CA . LEU A 1 107 ? 10.345 -2.427 9.544 1.00 87.56 107 LEU A CA 1
ATOM 862 C C . LEU A 1 107 ? 9.026 -3.210 9.652 1.00 87.56 107 LEU A C 1
ATOM 864 O O . LEU A 1 107 ? 8.226 -2.917 10.546 1.00 87.56 107 LEU A O 1
ATOM 868 N N . LYS A 1 108 ? 8.801 -4.208 8.782 1.00 86.94 108 LYS A N 1
ATOM 869 C CA . LYS A 1 108 ? 7.600 -5.064 8.804 1.00 86.94 108 LYS A CA 1
ATOM 870 C C . LYS A 1 108 ? 7.420 -5.717 10.177 1.00 86.94 108 LYS A C 1
ATOM 872 O O . LYS A 1 108 ? 6.337 -5.644 10.766 1.00 86.94 108 LYS A O 1
ATOM 877 N N . ASN A 1 109 ? 8.498 -6.267 10.729 1.00 89.12 109 ASN A N 1
ATOM 878 C CA . ASN A 1 109 ? 8.504 -6.876 12.057 1.00 89.12 109 ASN A CA 1
ATOM 879 C C . ASN A 1 109 ? 8.269 -5.858 13.183 1.00 89.12 109 ASN A C 1
ATOM 881 O O . ASN A 1 109 ? 7.515 -6.135 14.118 1.00 89.12 109 ASN A O 1
ATOM 885 N N . ALA A 1 110 ? 8.867 -4.668 13.102 1.00 90.31 110 ALA A N 1
ATOM 886 C CA . ALA A 1 110 ? 8.676 -3.620 14.102 1.00 90.31 110 ALA A CA 1
ATOM 887 C C . ALA A 1 110 ? 7.217 -3.133 14.156 1.00 90.31 110 ALA A C 1
ATOM 889 O O . ALA A 1 110 ? 6.633 -3.058 15.239 1.00 90.31 110 ALA A O 1
ATOM 890 N N . ILE A 1 111 ? 6.598 -2.887 12.997 1.00 89.06 111 ILE A N 1
ATOM 891 C CA . ILE A 1 111 ? 5.186 -2.488 12.907 1.00 89.06 111 ILE A CA 1
ATOM 892 C C . ILE A 1 111 ? 4.273 -3.614 13.411 1.00 89.06 111 ILE A C 1
ATOM 894 O O . ILE A 1 111 ? 3.385 -3.359 14.227 1.00 89.06 111 ILE A O 1
ATOM 898 N N . LYS A 1 112 ? 4.531 -4.868 13.012 1.00 88.75 112 LYS A N 1
ATOM 899 C CA . LYS A 1 112 ? 3.807 -6.044 13.523 1.00 88.75 112 LYS A CA 1
ATOM 900 C C . LYS A 1 1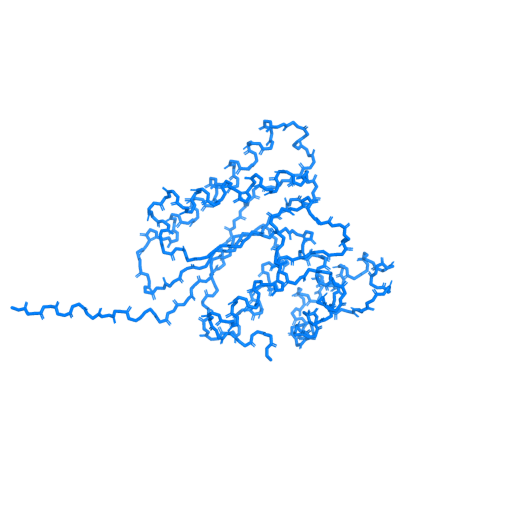12 ? 3.820 -6.106 15.048 1.00 88.75 112 LYS A C 1
ATOM 902 O O . LYS A 1 112 ? 2.778 -6.346 15.659 1.00 88.75 112 LYS A O 1
ATOM 907 N N . ASN A 1 113 ? 4.979 -5.875 15.662 1.00 89.38 113 ASN A N 1
ATOM 908 C CA . ASN A 1 113 ? 5.128 -5.896 17.115 1.00 89.38 113 ASN A CA 1
ATOM 909 C C . ASN A 1 113 ? 4.316 -4.792 17.797 1.00 89.38 113 ASN A C 1
ATOM 911 O O . ASN A 1 113 ? 3.724 -5.043 18.842 1.00 89.38 113 ASN A O 1
ATOM 915 N N . ILE A 1 114 ? 4.245 -3.594 17.214 1.00 88.38 114 ILE A N 1
ATOM 916 C CA . ILE A 1 114 ? 3.443 -2.486 17.759 1.00 88.38 114 ILE A CA 1
ATOM 917 C C . ILE A 1 114 ? 1.958 -2.832 17.743 1.00 88.38 114 ILE A C 1
ATOM 919 O O . ILE A 1 114 ? 1.278 -2.634 18.745 1.00 88.38 114 ILE A O 1
ATOM 923 N N . ILE A 1 115 ? 1.470 -3.382 16.632 1.00 86.19 115 ILE A N 1
ATOM 924 C CA . ILE A 1 115 ? 0.057 -3.745 16.468 1.00 86.19 115 ILE A CA 1
ATOM 925 C C . ILE A 1 115 ? -0.309 -4.919 17.382 1.00 86.19 115 ILE A C 1
ATOM 927 O O . ILE A 1 115 ? -1.337 -4.883 18.049 1.00 86.19 115 ILE A O 1
ATOM 931 N N . SER A 1 116 ? 0.547 -5.942 17.450 1.00 82.56 116 SER A N 1
ATOM 932 C CA . SER A 1 116 ? 0.251 -7.185 18.177 1.00 82.56 116 SER A CA 1
ATOM 933 C C . SER A 1 116 ? 0.404 -7.050 19.694 1.00 82.56 116 SER A C 1
ATOM 935 O O . SER A 1 116 ? -0.323 -7.701 20.440 1.00 82.56 116 SER A O 1
ATOM 937 N N . ASN A 1 117 ? 1.346 -6.226 20.167 1.00 79.31 117 ASN A N 1
ATOM 938 C CA . ASN A 1 117 ? 1.673 -6.131 21.596 1.00 79.31 117 ASN A CA 1
ATOM 939 C C . ASN A 1 117 ? 0.991 -4.953 22.305 1.00 79.31 117 ASN A C 1
ATOM 941 O O . ASN A 1 117 ? 1.093 -4.844 23.528 1.00 79.31 117 ASN A O 1
ATOM 945 N N . ASN A 1 118 ? 0.305 -4.068 21.577 1.00 75.56 118 ASN A N 1
ATOM 946 C CA . ASN A 1 118 ? -0.443 -2.966 22.171 1.00 75.56 118 ASN A CA 1
ATOM 947 C C . ASN A 1 118 ? -1.939 -3.304 22.213 1.00 75.56 118 ASN A C 1
ATOM 949 O O . ASN A 1 118 ? -2.617 -3.305 21.188 1.00 75.56 118 ASN A O 1
ATOM 953 N N . GLY A 1 119 ? -2.474 -3.553 23.414 1.00 71.25 119 GLY A N 1
ATOM 954 C CA . GLY A 1 119 ? -3.891 -3.891 23.607 1.00 71.25 119 GLY A CA 1
ATOM 955 C C . GLY A 1 119 ? -4.866 -2.843 23.049 1.00 71.25 119 GLY A C 1
ATOM 956 O O . GLY A 1 119 ? -5.977 -3.197 22.649 1.00 71.25 119 GLY A O 1
ATOM 957 N N . ASN A 1 120 ? -4.425 -1.583 22.932 1.00 76.06 120 ASN A N 1
ATOM 958 C CA . ASN A 1 120 ? -5.207 -0.490 22.347 1.00 76.06 120 ASN A CA 1
ATOM 959 C C . ASN A 1 120 ? -5.432 -0.646 20.833 1.00 76.06 120 ASN A C 1
ATOM 961 O O . ASN A 1 120 ? -6.275 0.048 20.276 1.00 76.06 120 ASN A O 1
ATOM 965 N N . PHE A 1 121 ? -4.689 -1.531 20.161 1.00 84.69 121 PHE A N 1
ATOM 966 C CA . PHE A 1 121 ? -4.751 -1.741 18.709 1.00 84.69 121 PHE A CA 1
ATOM 967 C C . PHE A 1 121 ? -5.437 -3.058 18.318 1.00 84.69 121 PHE A C 1
ATOM 969 O O . PHE A 1 121 ? -5.414 -3.445 17.153 1.00 84.69 121 PHE A O 1
ATOM 976 N N . SER A 1 122 ? -6.105 -3.726 19.264 1.00 79.19 122 SER A N 1
ATOM 977 C CA . SER A 1 122 ? -6.806 -5.008 19.051 1.00 79.19 122 SER A CA 1
ATOM 978 C C . SER A 1 122 ? -7.959 -4.959 18.027 1.00 79.19 122 SER A C 1
ATOM 980 O O . SER A 1 122 ? -8.402 -5.996 17.509 1.00 79.19 122 SER A O 1
ATOM 982 N N . ASP A 1 123 ? -8.430 -3.759 17.689 1.00 81.19 123 ASP A N 1
ATOM 983 C CA . ASP A 1 123 ? -9.442 -3.538 16.656 1.00 81.19 123 ASP A CA 1
ATOM 984 C C . ASP A 1 123 ? -8.869 -3.519 15.226 1.00 81.19 123 ASP A C 1
ATOM 986 O O . ASP A 1 123 ? -9.631 -3.655 14.265 1.00 81.19 123 ASP A O 1
ATOM 990 N N . ILE A 1 124 ? -7.541 -3.437 15.068 1.00 86.75 124 ILE A N 1
ATOM 991 C CA . ILE A 1 124 ? -6.863 -3.604 13.776 1.00 86.75 124 ILE A CA 1
ATOM 992 C C . ILE A 1 124 ? -6.845 -5.095 13.428 1.00 86.75 124 ILE A C 1
ATOM 994 O O . ILE A 1 124 ? -6.163 -5.889 14.074 1.00 86.75 124 ILE A O 1
ATOM 998 N N . LYS A 1 125 ? -7.614 -5.493 12.410 1.00 85.00 125 LYS A N 1
ATOM 999 C CA . LYS A 1 125 ? -7.757 -6.901 11.996 1.00 85.00 125 LYS A CA 1
ATOM 1000 C C . LYS A 1 125 ? -6.685 -7.359 11.031 1.00 85.00 125 LYS A C 1
ATOM 1002 O O . LYS A 1 125 ? -6.291 -8.519 11.074 1.00 85.00 125 LYS A O 1
ATOM 1007 N N . CYS A 1 126 ? -6.213 -6.453 10.188 1.00 87.25 126 CYS A N 1
ATOM 1008 C CA . CYS A 1 126 ? -5.151 -6.732 9.240 1.00 87.25 126 CYS A CA 1
ATOM 1009 C C . CYS A 1 126 ? -4.338 -5.464 8.983 1.00 87.25 126 CYS A C 1
ATOM 1011 O O . CYS A 1 126 ? -4.834 -4.343 9.156 1.00 87.25 126 CYS A O 1
ATOM 1013 N N . TYR A 1 127 ? -3.083 -5.644 8.586 1.00 89.00 127 TYR A N 1
ATOM 1014 C CA . TYR A 1 127 ? -2.204 -4.550 8.215 1.00 89.00 127 TYR A CA 1
ATOM 1015 C 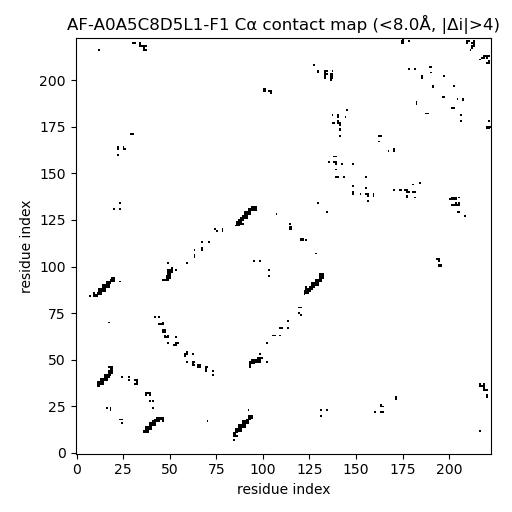C . TYR A 1 127 ? -1.354 -4.911 6.998 1.00 89.00 127 TYR A C 1
ATOM 1017 O O . TYR A 1 127 ? -0.879 -6.036 6.865 1.00 89.00 127 TYR A O 1
ATOM 1025 N N . PHE A 1 128 ? -1.126 -3.922 6.142 1.00 89.00 128 PHE A N 1
ATOM 1026 C CA . PHE A 1 128 ? -0.299 -4.022 4.949 1.00 89.00 128 PHE A CA 1
ATOM 1027 C C . PHE A 1 128 ? 0.773 -2.941 4.982 1.00 89.00 128 PHE A C 1
ATOM 1029 O O . PHE A 1 128 ? 0.517 -1.804 5.385 1.00 89.00 128 PHE A O 1
ATOM 1036 N N . ILE A 1 129 ? 1.988 -3.300 4.576 1.00 88.19 129 ILE A N 1
ATOM 1037 C CA . ILE A 1 129 ? 3.137 -2.396 4.564 1.00 88.19 129 ILE A CA 1
ATOM 1038 C C . ILE A 1 129 ? 3.721 -2.433 3.159 1.00 88.19 129 ILE A C 1
ATOM 1040 O O . ILE A 1 129 ? 4.278 -3.446 2.746 1.00 88.19 129 ILE A O 1
ATOM 1044 N N . PHE A 1 130 ? 3.577 -1.328 2.441 1.00 86.50 130 PHE A N 1
ATOM 1045 C CA . PHE A 1 130 ? 3.950 -1.177 1.044 1.00 86.50 130 PHE A CA 1
ATOM 1046 C C . PHE A 1 130 ? 5.166 -0.264 0.881 1.00 86.50 130 PHE A C 1
ATOM 1048 O O . PHE A 1 130 ? 5.356 0.697 1.633 1.00 86.50 130 PHE A O 1
ATOM 1055 N N . SER A 1 131 ? 5.955 -0.539 -0.156 1.00 84.25 131 SER A N 1
ATOM 1056 C CA . SER A 1 131 ? 7.034 0.332 -0.622 1.00 84.25 131 SER A CA 1
ATOM 1057 C C . SER A 1 131 ? 6.607 1.153 -1.840 1.00 84.25 131 SER A C 1
ATOM 1059 O O . SER A 1 131 ? 5.740 0.731 -2.614 1.00 84.25 131 SER A O 1
ATOM 1061 N N . TYR A 1 132 ? 7.242 2.306 -2.059 1.00 82.69 132 TYR A N 1
ATOM 1062 C CA . TYR A 1 132 ? 7.054 3.086 -3.291 1.00 82.69 132 TYR A CA 1
ATOM 1063 C C . TYR A 1 132 ? 7.537 2.342 -4.524 1.00 82.69 132 TYR A C 1
ATOM 1065 O O . TYR A 1 132 ? 6.872 2.372 -5.556 1.00 82.69 132 TYR A O 1
ATOM 1073 N N . ARG A 1 133 ? 8.620 1.581 -4.415 1.00 80.12 133 ARG A N 1
ATOM 1074 C CA . ARG A 1 133 ? 9.083 0.705 -5.482 1.00 80.12 133 ARG A CA 1
ATOM 1075 C C . ARG A 1 133 ? 8.033 -0.333 -5.831 1.00 80.12 133 ARG A C 1
ATOM 1077 O O . ARG A 1 133 ? 7.752 -0.501 -7.010 1.00 80.12 133 ARG A O 1
ATOM 1084 N N . GLY A 1 134 ? 7.431 -0.968 -4.825 1.00 83.19 134 GLY A N 1
ATOM 1085 C CA . GLY A 1 134 ? 6.345 -1.920 -5.023 1.00 83.19 134 GLY A CA 1
ATOM 1086 C C . GLY A 1 134 ? 5.186 -1.266 -5.765 1.00 83.19 134 GLY A C 1
ATOM 1087 O O . GLY A 1 134 ? 4.691 -1.848 -6.726 1.00 83.19 134 GLY A O 1
ATOM 1088 N N . PHE A 1 135 ? 4.812 -0.035 -5.390 1.00 84.69 135 PHE A N 1
ATOM 1089 C CA . PHE A 1 135 ? 3.822 0.773 -6.109 1.00 84.69 135 PHE A CA 1
ATOM 1090 C C . PHE A 1 135 ? 4.217 1.028 -7.577 1.00 84.69 135 PHE A C 1
ATOM 1092 O O . PHE A 1 135 ? 3.463 0.748 -8.506 1.00 84.69 135 PHE A O 1
ATOM 1099 N N . GLU A 1 136 ? 5.426 1.527 -7.810 1.00 80.19 136 GLU A N 1
ATOM 1100 C CA . GLU A 1 136 ? 5.929 1.859 -9.143 1.00 80.19 136 GLU A CA 1
ATOM 1101 C C . GLU A 1 136 ? 6.197 0.637 -10.030 1.00 80.19 136 GLU A C 1
ATOM 1103 O O . GLU A 1 136 ? 6.279 0.789 -11.251 1.00 80.19 136 GLU A O 1
ATOM 1108 N N . ASP A 1 137 ? 6.419 -0.540 -9.450 1.00 80.75 137 ASP A N 1
ATOM 1109 C CA . ASP A 1 137 ? 6.620 -1.803 -10.159 1.00 80.75 137 ASP A CA 1
ATOM 1110 C C . ASP A 1 137 ? 5.300 -2.295 -10.758 1.00 80.75 137 ASP A C 1
ATOM 1112 O O . ASP A 1 137 ? 5.257 -2.611 -11.948 1.00 80.75 137 ASP A O 1
ATOM 1116 N N . TRP A 1 138 ? 4.208 -2.262 -9.991 1.00 82.69 138 TRP A N 1
ATOM 1117 C CA . TRP A 1 138 ? 2.911 -2.742 -10.473 1.00 82.69 138 TRP A CA 1
ATOM 1118 C C . TRP A 1 138 ? 2.157 -1.714 -11.332 1.00 82.69 138 TRP A C 1
ATOM 1120 O O . TRP A 1 138 ? 1.453 -2.070 -12.274 1.00 82.69 138 TRP A O 1
ATOM 1130 N N . MET A 1 139 ? 2.354 -0.415 -11.086 1.00 81.56 139 MET A N 1
ATOM 1131 C CA . MET A 1 139 ? 1.741 0.660 -11.880 1.00 81.56 139 MET A CA 1
ATOM 1132 C C . MET A 1 139 ? 2.040 0.581 -13.382 1.00 81.56 139 MET A C 1
ATOM 1134 O O . MET A 1 139 ? 1.326 1.150 -14.208 1.00 81.56 139 MET A O 1
ATOM 1138 N N . ARG A 1 140 ? 3.107 -0.118 -13.758 1.00 79.38 140 ARG A N 1
ATOM 1139 C CA . ARG A 1 140 ? 3.526 -0.254 -15.152 1.00 79.38 140 ARG A CA 1
ATOM 1140 C C . ARG A 1 140 ? 2.536 -1.067 -15.983 1.00 79.38 140 ARG A C 1
ATOM 1142 O O . ARG A 1 140 ? 2.382 -0.786 -17.168 1.00 79.38 140 ARG A O 1
ATOM 1149 N N . PHE A 1 141 ? 1.825 -1.999 -15.352 1.00 81.75 141 PHE A N 1
ATOM 1150 C CA . PHE A 1 141 ? 0.870 -2.893 -16.010 1.00 81.75 141 PHE A CA 1
ATOM 1151 C C . PHE A 1 141 ? -0.424 -2.198 -16.470 1.00 81.75 141 PHE A C 1
ATOM 1153 O O . PHE A 1 141 ? -1.235 -2.806 -17.168 1.00 81.75 141 PHE A O 1
ATOM 1160 N N . TYR A 1 142 ? -0.612 -0.915 -16.132 1.00 79.25 142 TYR A N 1
ATOM 1161 C CA . TYR A 1 142 ? -1.720 -0.099 -16.647 1.00 79.25 142 TYR A CA 1
ATOM 1162 C C . TYR A 1 142 ? -1.545 0.374 -18.084 1.00 79.25 142 TYR A C 1
ATOM 1164 O O . TYR A 1 142 ? -2.540 0.667 -18.748 1.00 79.25 142 TYR A O 1
ATOM 1172 N N . TYR A 1 143 ? -0.303 0.504 -18.544 1.00 73.44 143 TYR A N 1
ATOM 1173 C CA . TYR A 1 143 ? 0.000 1.110 -19.842 1.00 73.44 143 TYR A CA 1
ATOM 1174 C C . TYR A 1 143 ? 0.514 0.111 -20.855 1.00 73.44 143 TYR A C 1
ATOM 1176 O O . TYR A 1 143 ? 0.340 0.325 -22.050 1.00 73.44 143 TYR A O 1
ATOM 1184 N N . ASP A 1 144 ? 1.154 -0.950 -20.385 1.00 68.56 144 ASP A N 1
ATOM 1185 C CA . ASP A 1 144 ? 1.857 -1.881 -21.246 1.00 68.56 144 ASP A CA 1
ATOM 1186 C C . ASP A 1 144 ? 1.754 -3.301 -20.679 1.00 68.56 144 ASP A C 1
ATOM 1188 O O . ASP A 1 144 ? 1.446 -3.487 -19.496 1.00 68.56 144 ASP A O 1
ATOM 1192 N N . ASN A 1 145 ? 2.004 -4.303 -21.515 1.00 62.78 145 ASN A N 1
ATOM 1193 C CA . ASN A 1 145 ? 2.176 -5.689 -21.106 1.00 62.78 145 ASN A CA 1
ATOM 1194 C C . ASN A 1 145 ? 3.439 -6.273 -21.760 1.00 62.78 145 ASN A C 1
ATOM 1196 O O . ASN A 1 145 ? 3.773 -6.014 -22.912 1.00 62.78 145 ASN A O 1
ATOM 1200 N N . GLY A 1 146 ? 4.194 -7.074 -21.014 1.00 62.16 146 GLY A N 1
ATOM 1201 C CA . GLY A 1 146 ? 5.350 -7.785 -21.559 1.00 62.16 146 GLY A CA 1
ATOM 1202 C C . GLY A 1 146 ? 6.651 -6.974 -21.624 1.00 62.16 146 GLY A C 1
ATOM 1203 O O . GLY A 1 146 ? 6.998 -6.208 -20.729 1.00 62.16 146 GLY A O 1
ATOM 1204 N N . ASN A 1 147 ? 7.437 -7.215 -22.676 1.00 55.38 147 ASN A N 1
ATOM 1205 C CA . ASN A 1 147 ? 8.839 -6.784 -22.776 1.00 55.38 147 ASN A CA 1
ATOM 1206 C C . ASN A 1 147 ? 9.037 -5.286 -23.097 1.00 55.38 147 ASN A C 1
ATOM 1208 O O . ASN A 1 147 ? 10.145 -4.771 -22.913 1.00 55.38 147 ASN A O 1
ATOM 1212 N N . GLU A 1 148 ? 8.015 -4.578 -23.590 1.00 56.78 148 GLU A N 1
ATOM 1213 C CA . GLU A 1 148 ? 8.091 -3.131 -23.880 1.00 56.78 148 GLU A CA 1
ATOM 1214 C C . GLU A 1 148 ? 8.079 -2.278 -22.597 1.00 56.78 148 GLU A C 1
ATOM 1216 O O . GLU A 1 148 ? 8.802 -1.279 -22.486 1.00 56.78 148 GLU A O 1
ATOM 1221 N N . LEU A 1 149 ? 7.410 -2.791 -21.565 1.00 61.66 149 LEU A N 1
ATOM 1222 C CA . LEU A 1 149 ? 7.273 -2.232 -20.223 1.00 61.66 149 LEU A CA 1
ATOM 1223 C C . LEU A 1 149 ? 8.631 -2.038 -19.514 1.00 61.66 149 LEU A C 1
ATOM 1225 O O . LEU A 1 149 ? 8.852 -1.043 -18.817 1.00 61.66 149 LEU A O 1
ATOM 1229 N N . ILE A 1 150 ? 9.588 -2.943 -19.754 1.00 59.16 150 ILE A N 1
ATOM 1230 C CA . ILE A 1 150 ? 10.953 -2.881 -19.197 1.00 59.16 150 ILE A CA 1
ATOM 1231 C C . ILE A 1 150 ? 11.803 -1.817 -19.914 1.00 59.16 150 ILE A C 1
ATOM 1233 O O . ILE A 1 150 ? 12.654 -1.175 -19.298 1.00 59.16 150 ILE A O 1
ATOM 1237 N N . LYS A 1 151 ? 11.571 -1.571 -21.209 1.00 58.81 151 LYS A N 1
ATOM 1238 C CA . LYS A 1 151 ? 12.405 -0.665 -22.021 1.00 58.81 151 LYS A CA 1
ATOM 1239 C C . LYS A 1 151 ? 12.078 0.820 -21.807 1.00 58.81 151 LYS A C 1
ATOM 1241 O O . LYS A 1 151 ? 12.966 1.655 -21.959 1.00 58.81 151 LYS A O 1
ATOM 1246 N N . ASN A 1 152 ? 10.849 1.154 -21.397 1.00 63.31 152 ASN A N 1
ATOM 1247 C CA . ASN A 1 152 ? 10.346 2.538 -21.304 1.00 63.31 152 ASN A CA 1
ATOM 1248 C C . ASN A 1 152 ? 10.066 3.040 -19.868 1.00 63.31 152 ASN A C 1
ATOM 1250 O O . ASN A 1 152 ? 9.364 4.036 -19.669 1.00 63.31 152 ASN A O 1
ATOM 1254 N N . LEU A 1 153 ? 10.664 2.398 -18.860 1.00 65.25 153 LEU A N 1
ATOM 1255 C CA . LEU A 1 153 ? 10.418 2.587 -17.419 1.00 65.25 153 LEU A CA 1
ATOM 1256 C C . LEU A 1 153 ? 10.210 4.034 -16.941 1.00 65.25 153 LEU A C 1
ATOM 1258 O O . LEU A 1 153 ? 9.244 4.330 -16.238 1.00 65.25 153 LEU A O 1
ATOM 1262 N N . LYS A 1 154 ? 11.114 4.955 -17.295 1.00 69.69 154 LYS A N 1
ATOM 1263 C CA . LYS A 1 154 ? 11.045 6.349 -16.818 1.00 69.69 154 LYS A CA 1
ATOM 1264 C C . LYS A 1 154 ? 9.847 7.104 -17.403 1.00 69.69 154 LYS A C 1
ATOM 1266 O O . LYS A 1 154 ? 9.246 7.918 -16.705 1.00 69.69 154 LYS A O 1
ATOM 1271 N N . SER A 1 155 ? 9.506 6.830 -18.662 1.00 71.06 155 SER A N 1
ATOM 1272 C CA . SER A 1 155 ? 8.353 7.438 -19.334 1.00 71.06 155 SER A CA 1
ATOM 1273 C C . SER A 1 155 ? 7.048 6.966 -18.690 1.00 71.06 155 SER A C 1
ATOM 1275 O O . SER A 1 155 ? 6.217 7.789 -18.310 1.00 71.06 155 SER A O 1
ATOM 1277 N N . ILE A 1 156 ? 6.935 5.655 -18.444 1.00 71.38 156 ILE A N 1
ATOM 1278 C CA . ILE A 1 156 ? 5.759 5.033 -17.820 1.00 71.38 156 ILE A CA 1
ATOM 1279 C C . ILE A 1 156 ? 5.525 5.595 -16.411 1.00 71.38 156 ILE A C 1
ATOM 1281 O O . ILE A 1 156 ? 4.416 6.017 -16.101 1.00 71.38 156 ILE A O 1
ATOM 1285 N N . LYS A 1 157 ? 6.570 5.710 -15.575 1.00 73.69 157 LYS A N 1
ATOM 1286 C CA . LYS A 1 157 ? 6.442 6.286 -14.219 1.00 73.69 157 LYS A CA 1
ATOM 1287 C C . LYS A 1 157 ? 5.912 7.721 -14.227 1.00 73.69 157 LYS A C 1
ATOM 1289 O O . LYS A 1 157 ? 5.075 8.076 -13.400 1.00 73.69 157 LYS A O 1
ATOM 1294 N N . ASN A 1 158 ? 6.402 8.555 -15.143 1.00 80.12 158 ASN A N 1
ATOM 1295 C CA . ASN A 1 158 ? 5.937 9.937 -15.256 1.00 80.12 158 ASN A CA 1
ATOM 1296 C C . ASN A 1 158 ? 4.486 10.005 -15.740 1.00 80.12 158 ASN A C 1
ATOM 1298 O O . ASN A 1 158 ? 3.716 10.814 -15.224 1.00 80.12 158 ASN A O 1
ATOM 1302 N N . GLN A 1 159 ? 4.115 9.143 -16.689 1.00 78.62 159 GLN A N 1
ATOM 1303 C CA . GLN A 1 159 ? 2.754 9.070 -17.206 1.00 78.62 159 GLN A CA 1
ATOM 1304 C C . GLN A 1 159 ? 1.766 8.621 -16.121 1.00 78.62 159 GLN A C 1
ATOM 1306 O O . GLN A 1 159 ? 0.776 9.310 -15.900 1.00 78.62 159 GLN A O 1
ATOM 1311 N N . VAL A 1 160 ? 2.092 7.566 -15.366 1.00 76.19 160 VAL A N 1
ATOM 1312 C CA . VAL A 1 160 ? 1.318 7.094 -14.202 1.00 76.19 160 VAL A CA 1
ATOM 1313 C C . VAL A 1 160 ? 1.080 8.226 -13.202 1.00 76.19 160 VAL A C 1
ATOM 1315 O O . VAL A 1 160 ? -0.053 8.504 -12.817 1.00 76.19 160 VAL A O 1
ATOM 1318 N N . LYS A 1 161 ? 2.154 8.905 -12.773 1.00 79.94 161 LYS A N 1
ATOM 1319 C CA . LYS A 1 161 ? 2.066 9.983 -11.773 1.00 79.94 161 LYS A CA 1
ATOM 1320 C C . LYS A 1 161 ? 1.189 11.131 -12.262 1.00 79.94 161 LYS A C 1
ATOM 1322 O O . LYS A 1 161 ? 0.423 11.691 -11.478 1.00 79.94 161 LYS A O 1
ATOM 1327 N N . LYS A 1 162 ? 1.304 11.471 -13.547 1.00 83.69 162 LYS A N 1
ATOM 1328 C CA . LYS A 1 162 ? 0.477 12.491 -14.186 1.00 83.69 162 LYS A CA 1
ATOM 1329 C C . LYS A 1 162 ? -0.992 12.074 -14.204 1.00 83.69 162 LYS A C 1
ATOM 1331 O O . LYS A 1 162 ? -1.822 12.808 -13.693 1.00 83.69 162 LYS A O 1
ATOM 1336 N N . ASP A 1 163 ? -1.302 10.892 -14.714 1.00 82.88 163 ASP A N 1
ATOM 1337 C CA . ASP A 1 163 ? -2.682 10.433 -14.868 1.00 82.88 163 ASP A CA 1
ATOM 1338 C C . ASP A 1 163 ? -3.380 10.179 -13.516 1.00 82.88 163 ASP A C 1
ATOM 1340 O O . ASP A 1 163 ? -4.573 10.448 -13.396 1.00 82.88 163 ASP A O 1
ATOM 1344 N N . ILE A 1 164 ? -2.658 9.762 -12.464 1.00 82.31 164 ILE A N 1
ATOM 1345 C CA . ILE A 1 164 ? -3.195 9.730 -11.088 1.00 82.31 164 ILE A CA 1
ATOM 1346 C C . ILE A 1 164 ? -3.545 11.144 -10.610 1.00 82.31 164 ILE A C 1
ATOM 1348 O O . ILE A 1 164 ? -4.598 11.351 -10.008 1.00 82.31 164 ILE A O 1
ATOM 1352 N N . ASN A 1 165 ? -2.663 12.119 -10.850 1.00 83.06 165 ASN A N 1
ATOM 1353 C CA . ASN A 1 165 ? -2.891 13.509 -10.451 1.00 83.06 165 ASN A CA 1
ATOM 1354 C C . ASN A 1 165 ? -4.048 14.159 -11.206 1.00 83.06 165 ASN A C 1
ATOM 1356 O O . ASN A 1 165 ? -4.804 14.915 -10.600 1.00 83.06 165 ASN A O 1
ATOM 1360 N N . ASP A 1 166 ? -4.164 13.860 -12.496 1.00 84.31 166 ASP A N 1
ATOM 1361 C CA . ASP A 1 166 ? -5.216 14.362 -13.379 1.00 84.31 166 ASP A CA 1
ATOM 1362 C C . ASP A 1 166 ? -6.540 13.596 -13.180 1.00 84.31 166 ASP A C 1
ATOM 1364 O O . ASP A 1 166 ? -7.530 13.886 -13.847 1.00 84.31 166 ASP A O 1
ATOM 1368 N N . GLU A 1 167 ? -6.567 12.618 -12.264 1.00 79.06 167 GLU A N 1
ATOM 1369 C CA . GLU A 1 167 ? -7.704 11.734 -11.996 1.00 79.06 167 GLU A CA 1
ATOM 1370 C C . GLU A 1 167 ? -8.231 11.040 -1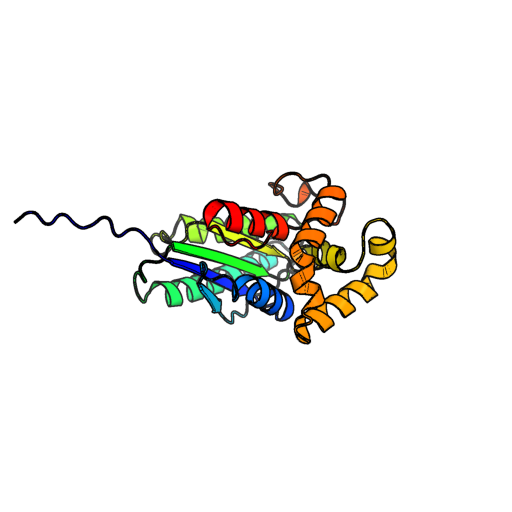3.264 1.00 79.06 167 GLU A C 1
ATOM 1372 O O . GLU A 1 167 ? -9.436 10.847 -13.444 1.00 79.06 167 GLU A O 1
ATOM 1377 N N . ASN A 1 168 ? -7.320 10.660 -14.162 1.00 80.25 168 ASN A N 1
ATOM 1378 C CA . ASN A 1 168 ? -7.656 10.070 -15.448 1.00 80.25 168 ASN A CA 1
ATOM 1379 C C . ASN A 1 168 ? -8.385 8.734 -15.249 1.00 80.25 168 ASN A C 1
ATOM 1381 O O . ASN A 1 168 ? -7.796 7.730 -14.837 1.00 80.25 168 ASN A O 1
ATOM 1385 N N . ILE A 1 169 ? -9.676 8.717 -15.593 1.00 73.19 169 ILE A N 1
ATOM 1386 C CA . ILE A 1 169 ? -10.568 7.567 -15.402 1.00 73.19 169 ILE A CA 1
ATOM 1387 C C . ILE A 1 169 ? -10.067 6.300 -16.107 1.00 73.19 169 ILE A C 1
ATOM 1389 O O . ILE A 1 169 ? -10.389 5.192 -15.691 1.00 73.19 169 ILE A O 1
ATOM 1393 N N . THR A 1 170 ? -9.239 6.455 -17.143 1.00 71.06 170 THR A N 1
ATOM 1394 C CA . THR A 1 170 ? -8.681 5.347 -17.925 1.00 71.06 170 THR A CA 1
ATOM 1395 C C . THR A 1 170 ? -7.775 4.447 -17.089 1.00 71.06 170 THR A C 1
ATOM 1397 O O . THR A 1 170 ? -7.852 3.231 -17.244 1.00 71.06 170 THR A O 1
ATOM 1400 N N . ILE A 1 171 ? -6.967 5.008 -16.173 1.00 72.12 171 ILE A N 1
ATOM 1401 C CA . ILE A 1 171 ? -6.210 4.184 -15.216 1.00 72.12 171 ILE A CA 1
ATOM 1402 C C . ILE A 1 171 ? -7.212 3.384 -14.390 1.00 72.12 171 ILE A C 1
ATOM 1404 O O . ILE A 1 171 ? -7.180 2.163 -14.391 1.00 72.12 171 ILE A O 1
ATOM 1408 N N . PHE A 1 172 ? -8.144 4.054 -13.720 1.00 72.94 172 PHE A N 1
ATOM 1409 C CA . PHE A 1 172 ? -9.016 3.404 -12.742 1.00 72.94 172 PHE A CA 1
ATOM 1410 C C . PHE A 1 172 ? -9.950 2.350 -13.363 1.00 72.94 172 PHE A C 1
ATOM 1412 O O . PHE A 1 172 ? -10.202 1.327 -12.734 1.00 72.94 172 PHE A O 1
ATOM 1419 N N . ASN A 1 173 ? -10.382 2.534 -14.615 1.00 78.12 173 ASN A N 1
ATOM 1420 C CA . ASN A 1 173 ? -11.199 1.558 -15.346 1.00 78.12 173 ASN A CA 1
ATOM 1421 C C . ASN A 1 173 ? -10.413 0.315 -15.794 1.00 78.12 173 ASN A C 1
ATOM 1423 O O . ASN A 1 173 ? -11.000 -0.749 -15.961 1.00 78.12 173 ASN A O 1
ATOM 1427 N N . ASN A 1 174 ? -9.097 0.429 -15.979 1.00 80.12 174 ASN A N 1
ATOM 1428 C CA . ASN A 1 174 ? -8.241 -0.682 -16.400 1.00 80.12 174 ASN A CA 1
ATOM 1429 C C . ASN A 1 174 ? -7.640 -1.457 -15.216 1.00 80.12 174 ASN A C 1
ATOM 1431 O O . ASN A 1 174 ? -6.772 -2.299 -15.431 1.00 80.12 174 ASN A O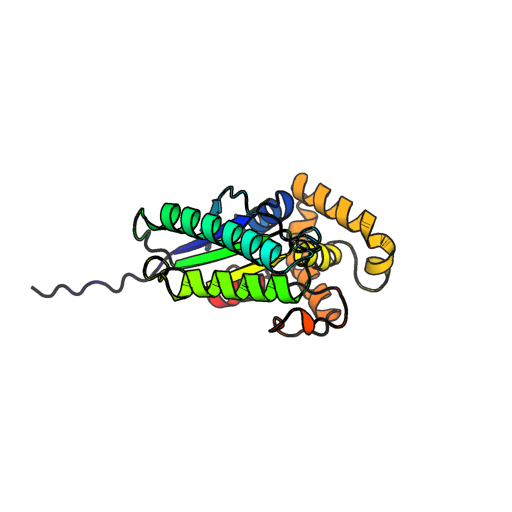 1
ATOM 1435 N N . HIS A 1 175 ? -8.075 -1.194 -13.979 1.00 85.50 175 HIS A N 1
ATOM 1436 C CA . HIS A 1 175 ? -7.464 -1.773 -12.780 1.00 85.50 175 HIS A CA 1
ATOM 1437 C C . HIS A 1 175 ? -7.448 -3.306 -12.784 1.00 85.50 175 HIS A C 1
ATOM 1439 O O . HIS A 1 175 ? -6.377 -3.885 -12.633 1.00 85.50 175 HIS A O 1
ATOM 1445 N N . LYS A 1 176 ? -8.591 -3.950 -13.056 1.00 86.19 176 LYS A N 1
ATOM 1446 C CA . LYS A 1 176 ? -8.685 -5.414 -13.182 1.00 86.19 176 LYS A CA 1
ATOM 1447 C C . LYS A 1 176 ? -7.692 -5.960 -14.208 1.00 86.19 176 LYS A C 1
ATOM 1449 O O . L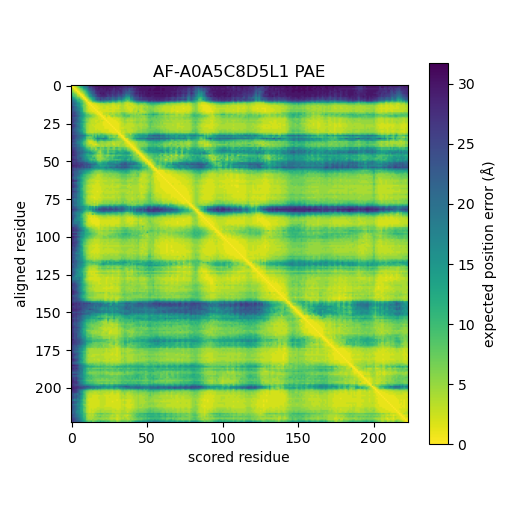YS A 1 176 ? -6.880 -6.814 -13.891 1.00 86.19 176 LYS A O 1
ATOM 1454 N N . LYS A 1 177 ? -7.675 -5.370 -15.407 1.00 85.88 177 LYS A N 1
ATOM 1455 C CA . LYS A 1 177 ? -6.748 -5.759 -16.477 1.00 85.88 177 LYS A CA 1
ATOM 1456 C C . LYS A 1 177 ? -5.280 -5.605 -16.060 1.00 85.88 177 LYS A C 1
ATOM 1458 O O . LYS A 1 177 ? -4.456 -6.433 -16.425 1.00 85.88 177 LYS A O 1
ATOM 1463 N N . ALA A 1 178 ? -4.939 -4.548 -15.322 1.00 86.38 178 ALA A N 1
ATOM 1464 C CA . ALA A 1 178 ? -3.580 -4.345 -14.826 1.00 86.38 178 ALA A CA 1
ATOM 1465 C C . ALA A 1 178 ? -3.177 -5.415 -13.796 1.00 86.38 178 ALA A C 1
ATOM 1467 O O . ALA A 1 178 ? -2.027 -5.849 -13.798 1.00 86.38 178 ALA A O 1
ATOM 1468 N N . VAL A 1 179 ? -4.116 -5.855 -12.953 1.00 87.94 179 VAL A N 1
ATOM 1469 C CA . VAL A 1 179 ? -3.918 -6.961 -12.004 1.00 87.94 179 VAL A CA 1
ATOM 1470 C C . VAL A 1 179 ? -3.770 -8.298 -12.736 1.00 87.94 179 VAL A C 1
ATOM 1472 O O . VAL A 1 179 ? -2.820 -9.025 -12.463 1.00 87.94 179 VAL A O 1
ATOM 1475 N N . ASP A 1 180 ? -4.610 -8.579 -13.733 1.00 86.94 180 ASP A N 1
ATOM 1476 C CA . ASP A 1 180 ? -4.493 -9.789 -14.561 1.00 86.94 180 ASP A CA 1
ATOM 1477 C C . ASP A 1 180 ? -3.126 -9.844 -15.269 1.00 86.94 180 ASP A C 1
ATOM 1479 O O . ASP A 1 180 ? -2.402 -10.834 -15.175 1.00 86.94 180 ASP A O 1
ATOM 1483 N N . ASN A 1 181 ? -2.716 -8.735 -15.899 1.00 85.19 181 ASN A N 1
ATOM 1484 C CA . ASN A 1 181 ? -1.407 -8.614 -16.546 1.00 85.19 181 ASN A CA 1
ATOM 1485 C C . ASN A 1 181 ? -0.242 -8.824 -15.563 1.00 85.19 181 ASN A C 1
ATOM 1487 O O . ASN A 1 181 ? 0.797 -9.363 -15.949 1.00 85.19 181 ASN A O 1
ATOM 1491 N N . TYR A 1 182 ? -0.382 -8.357 -14.316 1.00 86.94 182 TYR A N 1
ATOM 1492 C CA . TYR A 1 182 ? 0.620 -8.577 -13.277 1.00 86.94 182 TYR A CA 1
ATOM 1493 C C . TYR A 1 182 ? 0.791 -10.079 -13.035 1.00 86.94 182 TYR A C 1
ATOM 1495 O O . TYR A 1 182 ? 1.909 -10.575 -13.164 1.00 86.94 182 TYR A O 1
ATOM 1503 N N . TYR A 1 183 ? -0.297 -10.816 -12.795 1.00 85.56 183 TYR A N 1
ATOM 1504 C CA . TYR A 1 183 ? -0.245 -12.258 -12.527 1.00 85.56 183 TYR A CA 1
ATOM 1505 C C . TYR A 1 183 ? 0.176 -13.117 -13.716 1.00 85.56 183 TYR A C 1
ATOM 1507 O O . TYR A 1 183 ? 0.787 -14.163 -13.518 1.00 85.56 183 TYR A O 1
ATOM 1515 N N . GLU A 1 184 ? -0.098 -12.691 -14.949 1.00 84.50 184 GLU A N 1
ATOM 1516 C CA . GLU A 1 184 ? 0.418 -13.382 -16.136 1.00 84.50 184 GLU A CA 1
ATOM 1517 C C . GLU A 1 184 ? 1.947 -13.292 -16.250 1.00 84.50 184 GLU A C 1
ATOM 1519 O O . GLU A 1 184 ? 2.583 -14.188 -16.8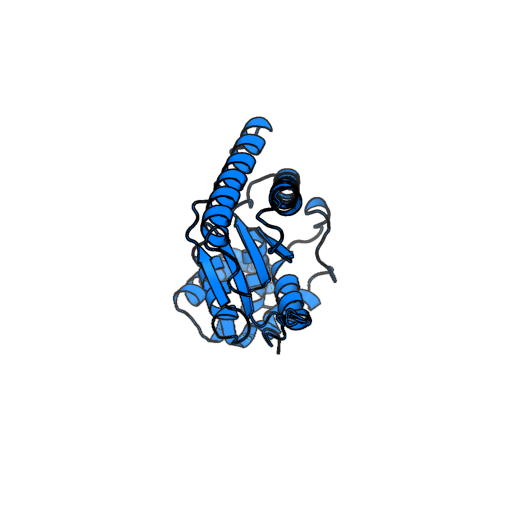10 1.00 84.50 184 GLU A O 1
ATOM 1524 N N . MET A 1 185 ? 2.547 -12.206 -15.752 1.00 80.62 185 MET A N 1
ATOM 1525 C CA . MET A 1 185 ? 3.982 -11.951 -15.891 1.00 80.62 185 MET A CA 1
ATOM 1526 C C . MET A 1 185 ? 4.806 -12.363 -14.679 1.00 80.62 185 MET A C 1
ATOM 1528 O O . MET A 1 185 ? 5.959 -12.771 -14.845 1.00 80.62 185 MET A O 1
ATOM 1532 N N . VAL A 1 186 ? 4.269 -12.212 -13.471 1.00 79.75 186 VAL A N 1
ATOM 1533 C CA . VAL A 1 186 ? 5.011 -12.542 -12.258 1.00 79.75 186 VAL A CA 1
ATOM 1534 C C . VAL A 1 186 ? 4.868 -14.019 -11.908 1.00 79.75 186 VAL A C 1
ATOM 1536 O O . VAL A 1 186 ? 3.842 -14.644 -12.143 1.00 79.75 186 VAL A O 1
ATOM 1539 N N . LYS A 1 187 ? 5.906 -14.590 -11.296 1.00 76.31 187 LYS A N 1
ATOM 1540 C CA . LYS A 1 187 ? 5.910 -15.994 -10.848 1.00 76.31 187 LYS A CA 1
ATOM 1541 C C . LYS A 1 187 ? 5.313 -16.183 -9.447 1.00 76.31 187 LYS A C 1
ATOM 1543 O O . LYS A 1 187 ? 5.361 -17.285 -8.909 1.00 76.31 187 LYS A O 1
ATOM 1548 N N . TYR A 1 188 ? 4.796 -15.116 -8.845 1.00 78.06 188 TYR A N 1
ATOM 1549 C CA . TYR A 1 188 ? 4.309 -15.112 -7.472 1.00 78.06 188 TYR A CA 1
ATOM 1550 C C . TYR A 1 188 ? 2.790 -15.298 -7.472 1.00 78.06 188 TYR A C 1
ATOM 1552 O O . TYR A 1 188 ? 2.061 -14.459 -7.994 1.00 78.06 188 TYR A O 1
ATOM 1560 N N . SER A 1 189 ? 2.327 -16.414 -6.910 1.00 77.19 189 SER A N 1
ATOM 1561 C CA . SER A 1 189 ? 0.899 -16.680 -6.692 1.00 77.19 189 SER A CA 1
ATOM 1562 C C . SER A 1 189 ? 0.389 -16.129 -5.359 1.00 77.19 189 SER A C 1
ATOM 1564 O O . SER A 1 189 ? -0.814 -16.037 -5.159 1.00 77.19 189 SER A O 1
ATOM 1566 N N . GLU A 1 190 ? 1.298 -15.794 -4.442 1.00 81.75 190 GLU A N 1
ATOM 1567 C CA . GLU A 1 190 ? 1.020 -15.284 -3.099 1.00 81.75 190 GLU A CA 1
ATOM 1568 C C . GLU A 1 190 ? 2.069 -14.217 -2.722 1.00 81.75 190 GLU A C 1
ATOM 1570 O O . GLU A 1 190 ? 3.143 -14.171 -3.342 1.00 81.75 190 GLU A O 1
ATOM 1575 N N . PRO A 1 191 ? 1.802 -13.360 -1.715 1.00 82.75 191 PRO A N 1
ATOM 1576 C CA . PRO A 1 191 ? 2.810 -12.448 -1.184 1.00 82.75 191 PRO A CA 1
ATOM 1577 C C . PRO A 1 191 ? 4.054 -13.197 -0.687 1.00 82.75 191 PRO A C 1
ATOM 1579 O O . PRO A 1 191 ? 3.933 -14.201 0.016 1.00 82.75 191 PRO A O 1
ATOM 1582 N N . VAL A 1 192 ? 5.250 -12.686 -0.990 1.00 81.94 192 VAL A N 1
ATOM 1583 C CA . VAL A 1 192 ? 6.508 -13.271 -0.491 1.00 81.94 192 VAL A CA 1
ATOM 1584 C C . VAL A 1 192 ? 6.660 -13.060 1.016 1.00 81.94 192 VAL A C 1
ATOM 1586 O O . VAL A 1 192 ? 6.260 -12.021 1.558 1.00 81.94 192 VAL A O 1
ATOM 1589 N N . SER A 1 193 ? 7.282 -14.020 1.707 1.00 77.06 193 SER A N 1
ATOM 1590 C CA . SER A 1 193 ? 7.534 -13.906 3.151 1.00 77.06 193 SER A CA 1
ATOM 1591 C C . SER A 1 193 ? 8.666 -12.939 3.487 1.00 77.06 193 SER A C 1
ATOM 1593 O O . SER A 1 193 ? 8.622 -12.297 4.540 1.00 77.06 193 SER A O 1
ATOM 1595 N N . SER A 1 194 ? 9.651 -12.811 2.597 1.00 77.44 194 SER A N 1
ATOM 1596 C CA . SER A 1 194 ? 10.766 -11.867 2.697 1.00 77.44 194 SER A CA 1
ATOM 1597 C C . SER A 1 194 ? 11.062 -11.247 1.339 1.00 77.44 194 SER A C 1
ATOM 1599 O O . SER A 1 194 ? 10.965 -11.898 0.301 1.00 77.44 194 SER A O 1
ATOM 1601 N N . TYR A 1 195 ? 11.471 -9.979 1.333 1.00 75.31 195 TYR A N 1
ATOM 1602 C CA . TYR A 1 195 ? 11.878 -9.307 0.097 1.00 75.31 195 TYR A CA 1
ATOM 1603 C C . TYR A 1 195 ? 13.197 -9.846 -0.480 1.00 75.31 195 TYR A C 1
ATOM 1605 O O . TYR A 1 195 ? 13.497 -9.586 -1.643 1.00 75.31 195 TYR A O 1
ATOM 1613 N N . GLU A 1 196 ? 13.965 -10.617 0.293 1.00 78.31 196 GLU A N 1
ATOM 1614 C CA . GLU A 1 196 ? 15.142 -11.337 -0.210 1.00 78.31 196 GLU A CA 1
ATOM 1615 C C . GLU A 1 196 ? 14.768 -12.471 -1.182 1.00 78.31 196 GLU A C 1
ATOM 1617 O O . GLU A 1 196 ? 15.597 -12.870 -1.996 1.00 78.31 196 GLU A O 1
ATOM 1622 N N . GLU A 1 197 ? 13.520 -12.952 -1.145 1.00 80.69 197 GLU A N 1
ATOM 1623 C CA . GLU A 1 197 ? 12.988 -13.987 -2.047 1.00 80.69 197 GLU A CA 1
ATOM 1624 C C . GLU A 1 197 ? 12.599 -13.430 -3.429 1.00 80.69 197 GLU A C 1
ATOM 1626 O O . GLU A 1 197 ? 12.205 -14.182 -4.319 1.00 80.69 197 GLU A O 1
ATOM 1631 N N . ILE A 1 198 ? 12.692 -12.109 -3.631 1.00 77.88 198 ILE A N 1
ATOM 1632 C CA . ILE A 1 198 ? 12.334 -11.467 -4.897 1.00 77.88 198 ILE A CA 1
ATOM 1633 C C . ILE A 1 198 ? 13.461 -11.700 -5.911 1.00 77.88 198 ILE A C 1
ATOM 1635 O O . ILE A 1 198 ? 14.473 -10.998 -5.913 1.00 77.88 198 ILE A O 1
ATOM 1639 N N . GLU A 1 199 ? 13.266 -12.668 -6.804 1.00 69.75 199 GLU A N 1
ATOM 1640 C CA . GLU A 1 199 ? 14.237 -13.020 -7.845 1.00 69.75 199 GLU A CA 1
ATOM 1641 C C . GLU A 1 199 ? 14.197 -12.036 -9.027 1.00 69.75 199 GLU A C 1
ATOM 1643 O O . GLU A 1 199 ? 15.187 -11.376 -9.351 1.00 69.75 199 GLU A O 1
ATOM 1648 N N . GLU A 1 200 ? 13.032 -11.924 -9.674 1.00 67.56 200 GLU A N 1
ATOM 1649 C CA . GLU A 1 200 ? 12.804 -11.106 -10.868 1.00 67.56 200 GLU A CA 1
ATOM 1650 C C . GLU A 1 200 ? 11.815 -9.978 -10.540 1.00 67.56 200 GLU A C 1
ATOM 1652 O O . GLU A 1 200 ? 10.646 -10.199 -10.234 1.00 67.56 200 GLU A O 1
ATOM 1657 N N . ILE A 1 201 ? 12.303 -8.740 -10.578 1.00 68.00 201 ILE A N 1
ATOM 1658 C CA . ILE A 1 201 ? 11.490 -7.516 -10.517 1.00 68.00 201 ILE A CA 1
ATOM 1659 C C . ILE A 1 201 ? 10.714 -7.428 -11.843 1.00 68.00 201 ILE A C 1
ATOM 1661 O O . ILE A 1 201 ? 11.347 -7.594 -12.890 1.00 68.00 201 ILE A O 1
ATOM 1665 N N . PRO A 1 202 ? 9.407 -7.108 -11.874 1.00 75.44 202 PRO A N 1
ATOM 1666 C CA . PRO A 1 202 ? 8.620 -6.403 -10.853 1.00 75.44 202 PRO A CA 1
ATOM 1667 C C . PRO A 1 202 ? 7.903 -7.300 -9.827 1.00 75.44 202 PRO A C 1
ATOM 1669 O O . PRO A 1 202 ? 7.312 -8.309 -10.186 1.00 75.44 202 PRO A O 1
ATOM 1672 N N . TYR A 1 203 ? 7.879 -6.862 -8.563 1.00 83.12 203 TYR A N 1
ATOM 1673 C CA . TYR A 1 203 ? 7.073 -7.448 -7.481 1.00 83.12 203 TYR A CA 1
ATOM 1674 C C . TYR A 1 203 ? 6.267 -6.357 -6.772 1.00 83.12 203 TYR A C 1
ATOM 1676 O O . TYR A 1 203 ? 6.753 -5.236 -6.597 1.00 83.12 203 TYR A O 1
ATOM 1684 N N . SER A 1 204 ? 5.049 -6.676 -6.333 1.00 86.88 204 SER A N 1
ATOM 1685 C CA . SER A 1 204 ? 4.235 -5.768 -5.533 1.00 86.88 204 SER A CA 1
ATOM 1686 C C . SER A 1 204 ? 3.251 -6.485 -4.622 1.00 86.88 204 SER A C 1
ATOM 1688 O O . SER A 1 204 ? 2.557 -7.403 -5.044 1.00 86.88 204 SER A O 1
ATOM 1690 N N . ASP A 1 205 ? 3.123 -5.980 -3.396 1.00 87.69 205 ASP A N 1
ATOM 1691 C CA . ASP A 1 205 ? 2.113 -6.421 -2.430 1.00 87.69 205 ASP A CA 1
ATOM 1692 C C . ASP A 1 205 ? 0.701 -5.840 -2.738 1.00 87.69 205 ASP A C 1
ATOM 1694 O O . ASP A 1 205 ? -0.285 -6.244 -2.124 1.00 87.69 205 ASP A O 1
ATOM 1698 N N . PHE A 1 206 ? 0.570 -4.883 -3.676 1.00 89.00 206 PHE A N 1
ATOM 1699 C CA . PHE A 1 206 ? -0.704 -4.196 -3.965 1.00 89.00 206 PHE A CA 1
ATOM 1700 C C . PHE A 1 206 ? -1.801 -5.101 -4.566 1.00 89.00 206 PHE A C 1
ATOM 1702 O O . PHE A 1 206 ? -2.930 -5.014 -4.083 1.00 89.00 206 PHE A O 1
ATOM 1709 N N . PRO A 1 207 ? -1.538 -5.947 -5.585 1.00 89.38 207 PRO A N 1
ATOM 1710 C CA . PRO A 1 207 ? -2.559 -6.833 -6.158 1.00 89.38 207 PRO A CA 1
ATOM 1711 C C . PRO A 1 207 ? -3.204 -7.759 -5.118 1.00 89.38 207 PRO A C 1
ATOM 1713 O O . PRO A 1 207 ? -4.427 -7.787 -4.999 1.00 89.38 207 PRO A O 1
ATOM 1716 N N . TYR A 1 208 ? -2.389 -8.393 -4.272 1.00 89.81 208 TYR A N 1
ATOM 1717 C CA . TYR A 1 208 ? -2.865 -9.270 -3.196 1.00 89.81 208 TYR A CA 1
ATOM 1718 C C . TYR A 1 208 ? -3.703 -8.533 -2.150 1.00 89.81 208 TYR A C 1
ATOM 1720 O O . TYR A 1 208 ? -4.651 -9.081 -1.593 1.00 89.81 208 TYR A O 1
ATOM 1728 N N . PHE A 1 209 ? -3.377 -7.269 -1.876 1.00 91.25 209 PHE A N 1
ATOM 1729 C CA . PHE A 1 209 ? -4.192 -6.438 -1.001 1.00 91.25 209 PHE A CA 1
ATOM 1730 C C . PHE A 1 209 ? -5.592 -6.195 -1.577 1.00 91.25 209 PHE A C 1
ATOM 1732 O O . PHE A 1 209 ? -6.567 -6.253 -0.831 1.00 91.25 209 PHE A O 1
ATOM 1739 N N . PHE A 1 210 ? -5.723 -5.960 -2.883 1.00 89.94 210 PHE A N 1
ATOM 1740 C CA . PHE A 1 210 ? -7.039 -5.790 -3.504 1.00 89.94 210 PHE A CA 1
ATOM 1741 C C . PHE A 1 210 ? -7.845 -7.089 -3.533 1.00 89.94 210 PHE A C 1
ATOM 1743 O O . PHE A 1 210 ? -9.043 -7.050 -3.261 1.00 89.94 210 PHE A O 1
ATOM 1750 N N . GLU A 1 211 ? -7.198 -8.230 -3.769 1.00 89.50 211 GLU A N 1
ATOM 1751 C CA . GLU A 1 211 ? -7.849 -9.541 -3.649 1.00 89.50 211 GLU A CA 1
ATOM 1752 C C . GLU A 1 211 ? -8.353 -9.805 -2.236 1.00 89.50 211 GLU A C 1
ATOM 1754 O O . GLU A 1 211 ? -9.493 -10.228 -2.060 1.00 89.50 211 GLU A O 1
ATOM 1759 N N . PHE A 1 212 ? -7.535 -9.510 -1.224 1.00 90.12 212 PHE A N 1
ATOM 1760 C CA . PHE A 1 212 ? -7.947 -9.587 0.175 1.00 90.12 212 PHE A CA 1
ATOM 1761 C C . PHE A 1 212 ? -9.197 -8.733 0.432 1.00 90.12 212 PHE A C 1
ATOM 1763 O O . PHE A 1 212 ? -10.163 -9.200 1.032 1.00 90.12 212 PHE A O 1
ATOM 1770 N N . LEU A 1 213 ? -9.230 -7.495 -0.070 1.00 88.31 213 LEU A N 1
ATOM 1771 C CA . LEU A 1 213 ? -10.405 -6.638 0.088 1.00 88.31 213 LEU A CA 1
ATOM 1772 C C . LEU A 1 213 ? -11.656 -7.199 -0.600 1.00 88.31 213 LEU A C 1
ATOM 1774 O O . LEU A 1 213 ? -12.746 -7.147 -0.025 1.00 88.31 213 LEU A O 1
ATOM 1778 N N . ASP A 1 214 ? -11.523 -7.757 -1.798 1.00 87.38 214 ASP A N 1
ATOM 1779 C CA . ASP A 1 214 ? -12.657 -8.342 -2.511 1.00 87.38 214 ASP A CA 1
ATOM 1780 C C . ASP A 1 214 ? -13.164 -9.624 -1.849 1.00 87.38 214 ASP A C 1
ATOM 1782 O O . ASP A 1 214 ? -14.378 -9.781 -1.693 1.00 87.38 214 ASP A O 1
ATOM 1786 N N . ASN A 1 215 ? -12.262 -10.487 -1.384 1.00 87.44 215 ASN A N 1
ATOM 1787 C CA . ASN A 1 215 ? -12.607 -11.749 -0.736 1.00 87.44 215 ASN A CA 1
ATOM 1788 C C . ASN A 1 215 ? -13.261 -11.541 0.637 1.00 87.44 215 ASN A C 1
ATOM 1790 O O . ASN A 1 215 ? -14.280 -12.167 0.934 1.00 87.44 215 ASN A O 1
ATOM 1794 N N . ASP A 1 216 ? -12.711 -10.645 1.460 1.00 87.12 216 ASP A N 1
ATOM 1795 C CA . ASP A 1 216 ? -13.127 -10.493 2.860 1.00 87.12 216 ASP A CA 1
ATOM 1796 C C . ASP A 1 216 ? -14.135 -9.356 3.083 1.00 87.12 216 ASP A C 1
ATOM 1798 O O . ASP A 1 216 ? -14.906 -9.378 4.047 1.00 87.12 216 ASP A O 1
ATOM 1802 N N . TYR A 1 217 ? -14.173 -8.366 2.185 1.00 83.44 217 TYR A N 1
ATOM 1803 C CA . TYR A 1 217 ? -15.016 -7.171 2.321 1.00 83.44 217 TYR A CA 1
ATOM 1804 C C . TYR A 1 217 ? -15.922 -6.907 1.112 1.00 83.44 217 TYR A C 1
ATOM 1806 O O . TYR A 1 217 ? -16.679 -5.927 1.116 1.00 83.44 217 TYR A O 1
ATOM 1814 N N . ASN A 1 218 ? -15.928 -7.806 0.119 1.00 80.50 218 ASN A N 1
ATOM 1815 C CA . ASN A 1 218 ? -16.836 -7.795 -1.028 1.00 80.50 218 ASN A CA 1
ATOM 1816 C C . ASN A 1 218 ? -16.781 -6.462 -1.800 1.00 80.50 218 ASN A C 1
ATOM 1818 O O . ASN A 1 218 ? -17.812 -5.888 -2.147 1.00 80.50 218 ASN A O 1
ATOM 1822 N N . THR A 1 219 ? -15.594 -5.884 -1.983 1.00 81.75 219 THR A N 1
ATOM 1823 C CA . THR A 1 219 ? -15.452 -4.532 -2.541 1.00 81.75 219 THR A CA 1
ATOM 1824 C C . THR A 1 219 ? -15.626 -4.429 -4.054 1.00 81.75 219 THR A C 1
ATOM 1826 O O . THR A 1 219 ? -15.780 -3.311 -4.552 1.00 81.75 219 THR A O 1
ATOM 1829 N N . ASP A 1 220 ? -15.655 -5.550 -4.777 1.00 82.88 220 ASP A N 1
ATOM 1830 C CA . ASP A 1 220 ? -15.754 -5.602 -6.240 1.00 82.88 220 ASP A CA 1
ATOM 1831 C C . ASP A 1 220 ? -14.713 -4.697 -6.935 1.00 82.88 220 ASP A C 1
ATOM 1833 O O . ASP A 1 220 ? -15.008 -4.041 -7.934 1.00 82.88 220 ASP A O 1
ATOM 1837 N N . ILE A 1 221 ? -13.519 -4.537 -6.361 1.00 83.94 221 ILE A N 1
ATOM 1838 C CA . ILE A 1 221 ? -12.415 -3.725 -6.899 1.00 83.94 221 ILE A CA 1
ATOM 1839 C C . ILE A 1 221 ? -11.865 -4.358 -8.174 1.00 83.94 221 ILE A C 1
ATOM 1841 O O . ILE A 1 221 ? -11.574 -3.642 -9.133 1.00 83.94 221 ILE A O 1
ATOM 1845 N N . LEU A 1 222 ? -11.771 -5.681 -8.182 1.00 81.81 222 LEU A N 1
ATOM 1846 C CA . LEU A 1 222 ? -11.272 -6.510 -9.268 1.00 81.81 222 LEU A CA 1
ATOM 1847 C C . LEU A 1 222 ? -12.403 -7.071 -10.138 1.00 81.81 222 LEU A C 1
ATOM 1849 O O . LEU A 1 222 ? -12.130 -7.894 -11.010 1.00 81.81 222 LEU A O 1
ATOM 1853 N N . ASN A 1 223 ? -13.660 -6.653 -9.937 1.00 71.44 223 ASN A N 1
ATOM 1854 C CA . ASN A 1 223 ? -14.821 -7.121 -10.704 1.00 71.44 223 ASN A CA 1
ATOM 1855 C C . ASN A 1 223 ? -15.218 -6.189 -11.843 1.00 71.44 223 ASN A C 1
ATOM 1857 O O . ASN A 1 223 ? -15.442 -4.982 -11.599 1.00 71.44 223 ASN A O 1
#

Secondary structure (DSSP, 8-state):
-----------EEEEEEEES-HHHHHHHHHHHHT-TTEEEEEEE--PPP--TT--SHHHHHHHHHHHHHHHHHHHHHHHTT---SEEEEEEEEE--TTS-HHHHHHHHHHHHHHHHH-GGGTTEEEEEEEEHHHHHHHGGGGT--TTHHHHTHHHHHHHHHHHHHTT-HHHHHTHHHHHHHHHHH-S-SS--S-GGG--SS---SHHHHHHHHHHHH---S--

Radius of gyration: 18.4 Å; Cα contacts (8 Å, |Δi|>4): 301; chains: 1; bounding box: 58×31×58 Å